Protein AF-A0AAR2KNC3-F1 (afdb_monomer_lite)

Organism: Pygocentrus nattereri (NCBI:txid42514)

Sequence (244 aa):
LGAIYHRNGWVKACSVLITGANRGLGLEMVRQLVEGPCTAQEIFAGCCSPEGPRSKALKDLVEKYPDIITVVPLVLTPTALKCLQRLQVGDKGLNVLVNNAGVLAHREMQDTSDNNMLCAFTTNVIGPVSVTKEYLPYLCVAARSSGEPAISCCKATCSNSTLVSKHIVQNMFLKLRLSDIGSASVSQAGLNMLTVCAALELKKDVVLCTALDSDVEGLLKVMSSLNEQHHGGFFDYAGNTVPW

Secondary structure (DSSP, 8-state):
------SS-----SEEEEETTTSHHHHHHHHHHHHSSS--SEEEEEES-TTSGGGHHHHHHHHH-TTTEEEEE---STTGGGSPPPP---TT---EEEE---------GGG--HHHHHHHHIIIIIHHHHHHHHHHHHHHHHHHH----S-BTTT-EEEEEES--HHHHHHHHHHS-----HHHHHHHHHHHHHHHHHHHHHGGGT-EEEEEES--TTHHHHHHH-BGGGTT-EE-TTS-B---

InterPro domains:
  IPR002347 Short-chain dehydrogenase/reductase SDR [PF00106] (16-147)
  IPR002347 Short-chain dehydrogenase/reductase SDR [PR00081] (15-32)
  IPR002347 Short-chain dehydrogenase/reductase SDR [PR00081] (92-103)
  IPR002347 Short-chain dehydrogenase/reductase SDR [PR00081] (184-203)
  IPR036291 NAD(P)-binding domain superfamily [SSF51735] (15-244)
  IPR051468 Fungal Secondary Metabolite SDRs [PTHR43544] (15-244)

Foldseek 3Di:
DPPPPDPPQFAQWQAEEEAQCQDALNVVLQVCCCVPPRHHNAYEREHQCCPDPSNVSVVVVCVVPVRHYDYFNHDQDPVRLVPGDDDPDPQLFGLYYELEWFDFWFDAPVRQDPVNLCRRLSRLAVRLVSVCVVRVVRLLSQLVSDPDPFQASNRHEYEYEAQDAPVNCCCCVVPVVRSTDPNNHVSRVNNLVVQLVCLVVCVVSSYAGEYEYRDNQQRRSLRSVDTPVCGSFYAYSVNDTTDD

pLDDT: mean 82.53, std 15.88, range [24.47, 97.88]

Radius of gyration: 17.38 Å; chains: 1; bounding box: 44×40×50 Å

Structure (mmCIF, N/CA/C/O backbone):
data_AF-A0AAR2KNC3-F1
#
_entry.id   AF-A0AAR2KNC3-F1
#
loop_
_atom_site.group_PDB
_atom_site.id
_atom_site.type_symbol
_atom_site.label_atom_id
_atom_site.label_alt_id
_atom_site.label_comp_id
_atom_site.label_asym_id
_atom_site.label_entity_id
_atom_site.label_seq_id
_atom_site.pdbx_PDB_ins_code
_atom_site.Cartn_x
_atom_site.Cartn_y
_atom_site.Cartn_z
_atom_site.occupancy
_atom_site.B_iso_or_equiv
_atom_site.auth_seq_id
_atom_site.auth_comp_id
_atom_site.auth_asym_id
_atom_site.auth_atom_id
_atom_site.pdbx_PDB_model_num
ATOM 1 N N . LEU A 1 1 ? -24.708 -0.294 25.721 1.00 31.28 1 LEU A N 1
ATOM 2 C CA . LEU A 1 1 ? -25.431 -0.945 24.603 1.00 31.28 1 LEU A CA 1
ATOM 3 C C . LEU A 1 1 ? -25.529 0.057 23.464 1.00 31.28 1 LEU A C 1
ATOM 5 O O . LEU A 1 1 ? -26.319 0.982 23.554 1.00 31.28 1 LEU A O 1
ATOM 9 N N . GLY A 1 2 ? -24.661 -0.059 22.462 1.00 24.47 2 GLY A N 1
ATOM 10 C CA . GLY A 1 2 ? -24.595 0.895 21.356 1.00 24.47 2 GLY A CA 1
ATOM 11 C C . GLY A 1 2 ? -23.477 0.533 20.392 1.00 24.47 2 GLY A C 1
ATOM 12 O O . GLY A 1 2 ? -22.548 1.309 20.219 1.00 24.47 2 GLY A O 1
ATOM 13 N N . ALA A 1 3 ? -23.536 -0.675 19.825 1.00 28.11 3 ALA A N 1
ATOM 14 C CA . ALA A 1 3 ? -22.759 -0.996 18.637 1.00 28.11 3 ALA A CA 1
ATOM 15 C C . ALA A 1 3 ? -23.258 -0.068 17.524 1.00 28.11 3 ALA A C 1
ATOM 17 O O . ALA A 1 3 ? -24.410 -0.174 17.096 1.00 28.11 3 ALA A O 1
ATOM 18 N N . ILE A 1 4 ? -22.431 0.896 17.125 1.00 31.05 4 ILE A N 1
ATOM 19 C CA . ILE A 1 4 ? -22.726 1.793 16.011 1.00 31.05 4 ILE A CA 1
ATOM 20 C C . ILE A 1 4 ? -22.551 0.961 14.741 1.00 31.05 4 ILE A C 1
ATOM 22 O O . ILE A 1 4 ? -21.499 0.956 14.113 1.00 31.05 4 ILE A O 1
ATOM 26 N N . TYR A 1 5 ? -23.593 0.220 14.376 1.00 33.34 5 TYR A N 1
ATOM 27 C CA . TYR A 1 5 ? -23.703 -0.320 13.031 1.00 33.34 5 TYR A CA 1
ATOM 28 C C . TYR A 1 5 ? -23.756 0.858 12.048 1.00 33.34 5 TYR A C 1
ATOM 30 O O . TYR A 1 5 ? -24.589 1.763 12.150 1.00 33.34 5 TYR A O 1
ATOM 38 N N . HIS A 1 6 ? -22.782 0.855 11.143 1.00 45.69 6 HIS A N 1
ATOM 39 C CA . HIS A 1 6 ? -22.489 1.883 10.155 1.00 45.69 6 HIS A CA 1
ATOM 40 C C . HIS A 1 6 ? -23.670 2.096 9.201 1.00 45.69 6 HIS A C 1
ATOM 42 O O . HIS A 1 6 ? -24.131 1.152 8.568 1.00 45.69 6 HIS A O 1
ATOM 48 N N . ARG A 1 7 ? -24.129 3.344 9.033 1.00 38.91 7 ARG A N 1
ATOM 49 C CA . ARG A 1 7 ? -25.256 3.639 8.130 1.00 38.91 7 ARG A CA 1
ATOM 50 C C . ARG A 1 7 ? -24.930 3.550 6.632 1.00 38.91 7 ARG A C 1
ATOM 52 O O . ARG A 1 7 ? -25.879 3.399 5.882 1.00 38.91 7 ARG A O 1
ATOM 59 N N . ASN A 1 8 ? -23.663 3.587 6.187 1.00 42.28 8 ASN A N 1
ATOM 60 C CA . ASN A 1 8 ? -23.359 3.780 4.753 1.00 42.28 8 ASN A CA 1
ATOM 61 C C . ASN A 1 8 ? -22.241 2.904 4.120 1.00 42.28 8 ASN A C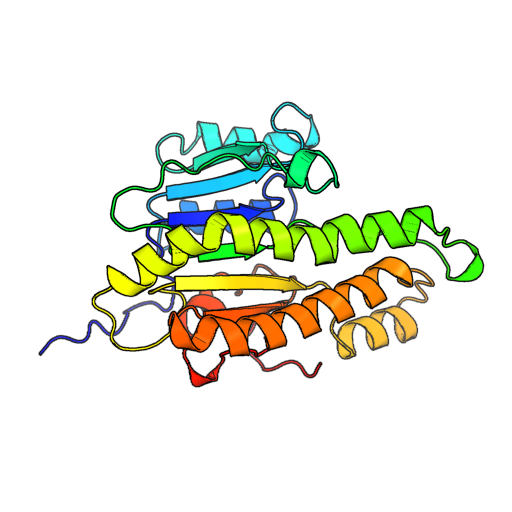 1
ATOM 63 O O . ASN A 1 8 ? -21.964 3.102 2.943 1.00 42.28 8 ASN A O 1
ATOM 67 N N . GLY A 1 9 ? -21.594 1.960 4.823 1.00 50.88 9 GLY A N 1
ATOM 68 C CA . GLY A 1 9 ? -20.629 1.027 4.189 1.00 50.88 9 GLY A CA 1
ATOM 69 C C . GLY A 1 9 ? -19.310 1.642 3.676 1.00 50.88 9 GLY A C 1
ATOM 70 O O . GLY A 1 9 ? -18.866 1.312 2.579 1.00 50.88 9 GLY A O 1
ATOM 71 N N . TRP A 1 10 ? -18.695 2.549 4.445 1.00 47.31 10 TRP A N 1
ATOM 72 C CA . TRP A 1 10 ? -17.373 3.135 4.156 1.00 47.31 10 TRP A CA 1
ATOM 73 C C . TRP A 1 10 ? -16.449 3.056 5.381 1.00 47.31 10 TRP A C 1
ATOM 75 O O . TRP A 1 10 ? -16.928 3.079 6.520 1.00 47.31 10 TRP A O 1
ATOM 85 N N . VAL A 1 11 ? -15.131 2.951 5.154 1.00 53.03 11 VAL A N 1
ATOM 86 C CA . VAL A 1 11 ? -14.125 2.857 6.228 1.00 53.03 11 VAL A CA 1
ATOM 87 C C . VAL A 1 11 ? -14.111 4.166 7.015 1.00 53.03 11 VAL A C 1
ATOM 89 O O . VAL A 1 11 ? -13.889 5.233 6.450 1.00 53.03 11 VAL A O 1
ATOM 92 N N . LYS A 1 12 ? -14.290 4.093 8.337 1.00 62.25 12 LYS A N 1
ATOM 93 C CA . LYS A 1 12 ? -14.069 5.232 9.238 1.00 62.25 12 LYS A CA 1
ATOM 94 C C . LYS A 1 12 ? -12.611 5.221 9.705 1.00 62.25 12 LYS A C 1
ATOM 96 O O . LYS A 1 12 ? -12.330 4.892 10.853 1.00 62.25 12 LYS A O 1
ATOM 101 N N . ALA A 1 13 ? -11.681 5.508 8.797 1.00 58.28 13 ALA A N 1
ATOM 102 C CA . ALA A 1 13 ? -10.264 5.615 9.135 1.00 58.28 13 ALA A CA 1
ATOM 103 C C . ALA A 1 13 ? -9.968 7.030 9.637 1.00 58.28 13 ALA A C 1
ATOM 105 O O . ALA A 1 13 ? -10.305 8.002 8.964 1.00 58.28 13 ALA A O 1
ATOM 106 N N . CYS A 1 14 ? -9.350 7.158 10.813 1.00 76.62 14 CYS A N 1
ATOM 107 C CA . CYS A 1 14 ? -8.905 8.467 11.286 1.00 76.62 14 CYS A CA 1
ATOM 108 C C . CYS A 1 14 ? -7.609 8.854 10.565 1.00 76.62 14 CYS A C 1
ATOM 110 O O . CYS A 1 14 ? -7.577 9.917 9.961 1.00 76.62 14 CYS A O 1
ATOM 112 N N . SER A 1 15 ? -6.619 7.954 10.512 1.00 91.00 15 SER A N 1
ATOM 113 C CA . SER A 1 15 ? -5.344 8.200 9.819 1.00 91.00 15 SER A CA 1
ATOM 114 C C . SER A 1 15 ? -5.004 7.086 8.822 1.00 91.00 15 SER A C 1
ATOM 116 O O . SER A 1 15 ? -5.054 5.898 9.166 1.00 91.00 15 SER A O 1
ATOM 118 N N . VAL A 1 16 ? -4.640 7.461 7.592 1.00 93.69 16 VAL A N 1
ATOM 119 C CA . VAL A 1 16 ? -4.340 6.543 6.477 1.00 93.69 16 VAL A CA 1
ATOM 120 C C . VAL A 1 16 ? -2.972 6.858 5.872 1.00 93.69 16 VAL A C 1
ATOM 122 O O . VAL A 1 16 ? -2.710 8.006 5.543 1.00 93.69 16 VAL A O 1
ATOM 125 N N . LEU A 1 17 ? -2.120 5.856 5.649 1.00 96.38 17 LEU A N 1
ATOM 126 C CA . LEU A 1 17 ? -0.901 5.960 4.840 1.00 96.38 17 LEU A CA 1
ATOM 127 C C . LEU A 1 17 ? -1.077 5.155 3.553 1.00 96.38 17 LEU A C 1
ATOM 129 O O . LEU A 1 17 ? -1.309 3.950 3.605 1.00 96.38 17 LEU A O 1
ATOM 133 N N . ILE A 1 18 ? -0.904 5.805 2.402 1.00 95.56 18 ILE A N 1
ATOM 134 C CA . ILE A 1 18 ? -0.900 5.154 1.085 1.00 95.56 18 ILE A CA 1
ATOM 135 C C . ILE A 1 18 ? 0.476 5.344 0.456 1.00 95.56 18 ILE A C 1
ATOM 137 O O . ILE A 1 18 ? 0.889 6.474 0.199 1.00 95.56 18 ILE A O 1
ATOM 141 N N . THR A 1 19 ? 1.194 4.259 0.167 1.00 96.06 19 THR A N 1
ATOM 142 C CA . THR A 1 19 ? 2.452 4.351 -0.589 1.00 96.06 19 THR A CA 1
ATOM 143 C C . THR A 1 19 ? 2.171 4.495 -2.088 1.00 96.06 19 THR A C 1
ATOM 145 O O . THR A 1 19 ? 1.239 3.895 -2.615 1.00 96.06 19 THR A O 1
ATOM 148 N N . GLY A 1 20 ? 2.962 5.293 -2.813 1.00 94.25 20 GLY A N 1
ATOM 149 C CA . GLY A 1 20 ? 2.780 5.473 -4.262 1.00 94.25 20 GLY A CA 1
ATOM 150 C C . GLY A 1 20 ? 1.523 6.273 -4.626 1.00 94.25 20 GLY A C 1
ATOM 151 O O . GLY A 1 20 ? 0.841 5.950 -5.594 1.00 94.25 20 GLY A O 1
ATOM 152 N N . ALA A 1 21 ? 1.210 7.308 -3.849 1.00 95.56 21 ALA A N 1
ATOM 153 C CA . ALA A 1 21 ? -0.007 8.111 -3.958 1.00 95.56 21 ALA A CA 1
ATOM 154 C C . ALA A 1 21 ? 0.055 9.241 -5.005 1.00 95.56 21 ALA A C 1
ATOM 156 O O . ALA A 1 21 ? -0.872 10.033 -5.130 1.00 95.56 21 ALA A O 1
ATOM 157 N N . ASN A 1 22 ? 1.147 9.361 -5.763 1.00 93.81 22 ASN A N 1
ATOM 158 C CA . ASN A 1 22 ? 1.347 10.489 -6.674 1.00 93.81 22 ASN A CA 1
ATOM 159 C C . ASN A 1 22 ? 0.608 10.365 -8.016 1.00 93.81 22 ASN A C 1
ATOM 161 O O . ASN A 1 22 ? 0.484 11.352 -8.735 1.00 93.81 22 ASN A O 1
ATOM 165 N N . ARG A 1 23 ? 0.143 9.162 -8.374 1.00 91.38 23 ARG A N 1
ATOM 166 C CA . ARG A 1 23 ? -0.594 8.877 -9.615 1.00 91.38 23 ARG A CA 1
ATOM 167 C C . ARG A 1 23 ? -1.396 7.580 -9.500 1.00 91.38 23 ARG A C 1
ATOM 169 O O . ARG A 1 23 ? -1.194 6.809 -8.565 1.00 91.38 23 ARG A O 1
ATOM 176 N N . GLY A 1 24 ? -2.211 7.298 -10.516 1.00 88.75 24 GLY A N 1
ATOM 177 C CA . GLY A 1 24 ? -2.914 6.021 -10.655 1.00 88.75 24 GLY A CA 1
ATOM 178 C C . GLY A 1 24 ? -3.804 5.720 -9.450 1.00 88.75 24 GLY A C 1
ATOM 179 O O . GLY A 1 24 ? -4.436 6.622 -8.907 1.00 88.75 24 GLY A O 1
ATOM 180 N N . LEU A 1 25 ? -3.809 4.458 -9.022 1.00 87.31 25 LEU A N 1
ATOM 181 C CA . LEU A 1 25 ? -4.705 3.966 -7.974 1.00 87.31 25 LEU A CA 1
ATOM 182 C C . LEU A 1 25 ? -4.474 4.645 -6.624 1.00 87.31 25 LEU A C 1
ATOM 184 O O . LEU A 1 25 ? -5.428 5.017 -5.952 1.00 87.31 25 LEU A O 1
ATOM 188 N N . GLY A 1 26 ? -3.212 4.861 -6.247 1.00 91.38 26 GLY A N 1
ATOM 189 C CA . GLY A 1 26 ? -2.869 5.534 -4.995 1.00 91.38 26 GLY A CA 1
ATOM 190 C C . GLY A 1 26 ? -3.423 6.955 -4.920 1.00 91.38 26 GLY A C 1
ATOM 191 O O . GLY A 1 26 ? -3.967 7.346 -3.892 1.00 91.38 26 GLY A O 1
ATOM 192 N N . LEU A 1 27 ? -3.329 7.707 -6.020 1.00 94.06 27 LEU A N 1
ATOM 193 C CA . LEU A 1 27 ? -3.887 9.058 -6.108 1.00 94.06 27 LEU A CA 1
ATOM 194 C C . LEU A 1 27 ? -5.417 9.046 -6.029 1.00 94.06 27 LEU A C 1
ATOM 196 O O . LEU A 1 27 ? -6.007 9.863 -5.329 1.00 94.06 27 LEU A O 1
ATOM 200 N N . GLU A 1 28 ? -6.056 8.114 -6.733 1.00 91.62 28 GLU A N 1
ATOM 201 C CA . GLU A 1 28 ? -7.512 7.985 -6.715 1.00 91.62 28 GLU A CA 1
ATOM 202 C C . GLU A 1 28 ? -8.025 7.563 -5.329 1.00 91.62 28 GLU A C 1
ATOM 204 O O . GLU A 1 28 ? -9.025 8.101 -4.862 1.00 91.62 28 GLU A O 1
ATOM 209 N N . MET A 1 29 ? -7.302 6.696 -4.611 1.00 90.69 29 MET A N 1
ATOM 210 C CA . MET A 1 29 ? -7.606 6.377 -3.212 1.00 90.69 29 MET A CA 1
ATOM 211 C C . MET A 1 29 ? -7.537 7.624 -2.323 1.00 90.69 29 MET A C 1
ATOM 213 O O . MET A 1 29 ? -8.460 7.859 -1.547 1.00 90.69 29 MET A O 1
ATOM 217 N N . VAL A 1 30 ? -6.492 8.454 -2.457 1.00 94.19 30 VAL A N 1
ATOM 218 C CA . VAL A 1 30 ? -6.393 9.735 -1.729 1.00 94.19 30 VAL A CA 1
ATOM 219 C C . VAL A 1 30 ? -7.586 10.636 -2.049 1.00 94.19 30 VAL A C 1
ATOM 221 O O . VAL A 1 30 ? -8.217 11.164 -1.135 1.00 94.19 30 VAL A O 1
ATOM 224 N N . ARG A 1 31 ? -7.938 10.771 -3.332 1.00 93.50 31 ARG A N 1
ATOM 225 C CA . ARG A 1 31 ? -9.081 11.576 -3.774 1.00 93.50 31 ARG A CA 1
ATOM 226 C C . ARG A 1 31 ? -10.394 11.083 -3.161 1.00 93.50 31 ARG A C 1
ATOM 228 O O . ARG A 1 31 ? -11.142 11.878 -2.605 1.00 93.50 31 ARG A O 1
ATOM 235 N N . GLN A 1 32 ? -10.671 9.782 -3.203 1.00 89.62 32 GLN A N 1
ATOM 236 C CA . GLN A 1 32 ? -11.897 9.229 -2.623 1.00 89.62 32 GLN A CA 1
ATOM 237 C C . GLN A 1 32 ? -11.928 9.320 -1.094 1.00 89.62 32 GLN A C 1
ATOM 239 O O . GLN A 1 32 ? -12.995 9.525 -0.523 1.00 89.62 32 GLN A O 1
ATOM 244 N N . LEU A 1 33 ? -10.782 9.198 -0.421 1.00 89.19 33 LEU A N 1
ATOM 245 C CA . LEU A 1 33 ? -10.700 9.351 1.032 1.00 89.19 33 LEU A CA 1
ATOM 246 C C . LEU A 1 33 ? -10.915 10.791 1.494 1.00 89.19 33 LEU A C 1
ATOM 248 O O . LEU A 1 33 ? -11.319 10.983 2.636 1.00 89.19 33 LEU A O 1
ATOM 252 N N . VAL A 1 34 ? -10.650 11.791 0.647 1.00 91.75 34 VAL A N 1
ATOM 253 C CA . VAL A 1 34 ? -10.849 13.202 1.004 1.00 91.75 34 VAL A CA 1
ATOM 254 C C . VAL A 1 34 ? -12.189 13.763 0.510 1.00 91.75 34 VAL A C 1
ATOM 256 O O . VAL A 1 34 ? -12.846 14.513 1.226 1.00 91.75 34 VAL A O 1
ATOM 259 N N . GLU A 1 35 ? -12.642 13.357 -0.680 1.00 91.06 35 GLU A N 1
ATOM 260 C CA . GLU A 1 35 ? -13.880 13.845 -1.314 1.00 91.06 35 GLU A CA 1
ATOM 261 C C . GLU A 1 35 ? -15.093 12.930 -1.077 1.00 91.06 35 GLU A C 1
ATOM 263 O O . GLU A 1 35 ? -16.226 13.303 -1.385 1.00 91.06 35 GLU A O 1
ATOM 268 N N . GLY A 1 36 ? -14.870 11.711 -0.582 1.00 83.38 36 GLY A N 1
ATOM 269 C CA . GLY A 1 36 ? -15.907 10.702 -0.400 1.00 83.38 36 GLY A CA 1
ATOM 270 C C . GLY A 1 36 ? -16.802 10.928 0.824 1.00 83.38 36 GLY A C 1
ATOM 271 O O . GLY A 1 36 ? -16.562 11.802 1.653 1.00 83.38 36 GLY A O 1
ATOM 272 N N . PRO A 1 37 ? -17.843 10.093 0.990 1.00 73.75 37 PRO A N 1
ATOM 273 C CA . PRO A 1 37 ? -18.851 10.255 2.042 1.00 73.75 37 PRO A CA 1
ATOM 274 C C . PRO A 1 37 ? -18.347 9.923 3.457 1.00 73.75 37 PRO A C 1
ATOM 276 O O . PRO A 1 37 ? -19.062 10.149 4.432 1.00 73.75 37 PRO A O 1
ATOM 279 N N . CYS A 1 38 ? -17.150 9.353 3.588 1.00 70.62 38 CYS A N 1
ATOM 280 C CA . CYS A 1 38 ? -16.460 9.153 4.860 1.00 70.62 38 CYS A CA 1
ATOM 281 C C . CYS A 1 38 ? -15.032 9.667 4.720 1.00 70.62 38 CYS A C 1
ATOM 283 O O . CYS A 1 38 ? -14.116 8.907 4.416 1.00 70.62 38 CYS A O 1
ATOM 285 N N . THR A 1 39 ? -14.885 10.975 4.913 1.00 75.94 39 THR A N 1
ATOM 286 C CA . THR A 1 39 ? -13.602 11.666 4.839 1.00 75.94 39 THR A CA 1
ATOM 287 C C . THR A 1 39 ? -12.659 11.173 5.937 1.00 75.94 39 THR A C 1
ATOM 289 O O . THR A 1 39 ? -13.029 11.168 7.117 1.00 75.94 39 THR A O 1
ATOM 292 N N . ALA A 1 40 ? -11.449 10.759 5.559 1.00 83.56 40 ALA A N 1
ATOM 293 C CA . ALA A 1 40 ? -10.383 10.475 6.516 1.00 83.56 40 ALA A CA 1
ATOM 294 C C . ALA A 1 40 ? -9.966 11.766 7.243 1.00 83.56 40 ALA A C 1
ATOM 296 O O . ALA A 1 40 ? -10.010 12.845 6.656 1.00 83.56 40 ALA A O 1
ATOM 297 N N . GLN A 1 41 ? -9.565 11.674 8.514 1.00 87.44 41 GLN A N 1
ATOM 298 C CA . GLN A 1 41 ? -9.122 12.864 9.263 1.00 87.44 41 GLN A CA 1
ATOM 299 C C . GLN A 1 41 ? -7.713 13.285 8.852 1.00 87.44 41 GLN A C 1
ATOM 301 O O . GLN A 1 41 ? -7.407 14.470 8.844 1.00 87.44 41 GLN A O 1
ATOM 306 N N . GLU A 1 42 ? -6.879 12.312 8.497 1.00 92.62 42 GLU A N 1
ATOM 307 C CA . GLU A 1 42 ? -5.490 12.520 8.129 1.00 92.62 42 GLU A CA 1
ATOM 308 C C . GLU A 1 42 ? -5.059 11.489 7.080 1.00 92.62 42 GLU A C 1
ATOM 310 O O . GLU A 1 42 ? -5.284 10.281 7.217 1.00 92.62 42 GLU A O 1
ATOM 315 N N . ILE A 1 43 ? -4.433 11.967 6.010 1.00 95.31 43 ILE A N 1
ATOM 316 C CA . ILE A 1 43 ? -3.950 11.155 4.900 1.00 95.31 43 ILE A CA 1
ATOM 317 C C . ILE A 1 43 ? -2.468 11.449 4.696 1.00 95.31 43 ILE A C 1
ATOM 319 O O . ILE A 1 43 ? -2.082 12.526 4.253 1.00 95.31 43 ILE A O 1
ATOM 323 N N . PHE A 1 44 ? -1.632 10.451 4.943 1.00 97.19 44 PHE A N 1
ATOM 324 C CA . PHE A 1 44 ? -0.229 10.443 4.568 1.00 97.19 44 PHE A CA 1
ATOM 325 C C . PHE A 1 44 ? -0.097 9.897 3.143 1.00 97.19 44 PHE A C 1
ATOM 327 O O . PHE A 1 44 ? -0.210 8.694 2.891 1.00 97.19 44 PHE A O 1
ATOM 334 N N . ALA A 1 45 ? 0.137 10.788 2.185 1.00 97.06 45 ALA A N 1
ATOM 335 C CA . ALA A 1 45 ? 0.331 10.445 0.784 1.00 97.06 45 ALA A CA 1
ATOM 336 C C . ALA A 1 45 ? 1.819 10.174 0.512 1.00 97.06 45 ALA A C 1
ATOM 338 O O . ALA A 1 45 ? 2.609 11.088 0.270 1.00 97.06 45 ALA A O 1
ATOM 339 N N . GLY A 1 46 ? 2.210 8.900 0.550 1.00 96.69 46 GLY A N 1
ATOM 340 C CA . GLY A 1 46 ? 3.566 8.448 0.256 1.00 96.69 46 GLY A CA 1
ATOM 341 C C . GLY A 1 46 ? 3.924 8.667 -1.213 1.00 96.69 46 GLY A C 1
ATOM 342 O O . GLY A 1 46 ? 3.303 8.087 -2.103 1.00 96.69 46 GLY A O 1
ATOM 343 N N . CYS A 1 47 ? 4.948 9.468 -1.490 1.00 94.88 47 CYS A N 1
ATOM 344 C CA . CYS A 1 47 ? 5.327 9.869 -2.841 1.00 94.88 47 CYS A CA 1
ATOM 345 C C . CYS A 1 47 ? 6.845 9.782 -3.048 1.00 94.88 47 CYS A C 1
ATOM 347 O O . CYS A 1 47 ? 7.619 10.384 -2.307 1.00 94.88 47 CYS A O 1
ATOM 349 N N . CYS A 1 48 ? 7.287 9.086 -4.099 1.00 91.62 48 CYS A N 1
ATOM 350 C CA . CYS A 1 48 ? 8.715 8.906 -4.381 1.00 91.62 48 CYS A CA 1
ATOM 351 C C . CYS A 1 48 ? 9.404 10.160 -4.937 1.00 91.62 48 CYS A C 1
ATOM 353 O O . CYS A 1 48 ? 10.628 10.268 -4.915 1.00 91.62 48 CYS A O 1
ATOM 355 N N . SER A 1 49 ? 8.643 11.100 -5.497 1.00 91.56 49 SER A N 1
ATOM 356 C CA . SER A 1 49 ? 9.182 12.331 -6.080 1.00 91.56 49 SER A CA 1
ATOM 3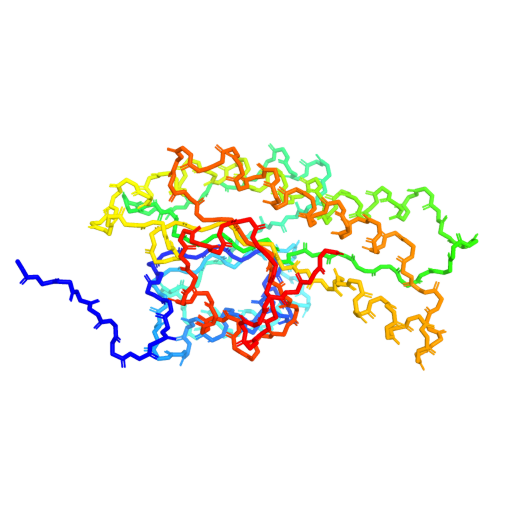57 C C . SER A 1 49 ? 8.175 13.471 -5.920 1.00 91.56 49 SER A C 1
ATOM 359 O O . SER A 1 49 ? 7.538 13.849 -6.906 1.00 91.56 49 SER A O 1
ATOM 361 N N . PRO A 1 50 ? 7.990 14.008 -4.698 1.00 92.31 50 PRO A N 1
ATOM 362 C CA . PRO A 1 50 ? 7.004 15.056 -4.415 1.00 92.31 50 PRO A CA 1
ATOM 363 C C . PRO A 1 50 ? 7.126 16.257 -5.348 1.00 92.31 50 PRO A C 1
ATOM 365 O O . PRO A 1 50 ? 6.123 16.712 -5.881 1.00 92.31 50 PRO A O 1
ATOM 368 N N . GLU A 1 51 ? 8.355 16.668 -5.664 1.00 93.31 51 GLU A N 1
ATOM 369 C CA . GLU A 1 51 ? 8.620 17.805 -6.553 1.00 93.31 51 GLU A CA 1
ATOM 370 C C . GLU A 1 51 ? 8.595 17.476 -8.049 1.00 93.31 51 GLU A C 1
ATOM 372 O O . GLU A 1 51 ? 8.675 18.370 -8.889 1.00 93.31 51 GLU A O 1
ATOM 377 N N . GLY A 1 52 ? 8.470 16.198 -8.406 1.00 91.50 52 GLY A N 1
ATOM 378 C CA . GLY A 1 52 ? 8.492 15.757 -9.793 1.00 91.50 52 GLY A CA 1
ATOM 379 C C . GLY A 1 52 ? 7.208 16.105 -10.562 1.00 91.50 52 GLY A C 1
ATOM 380 O O . GLY A 1 52 ? 6.129 16.215 -9.977 1.00 91.50 52 GLY A O 1
ATOM 381 N N . PRO A 1 53 ? 7.270 16.164 -11.905 1.00 91.69 53 PRO A N 1
ATOM 382 C CA . PRO A 1 53 ? 6.113 16.496 -12.745 1.00 91.69 53 PRO A CA 1
ATOM 383 C C . PRO A 1 53 ? 4.973 15.471 -12.625 1.00 91.69 53 PRO A C 1
ATOM 385 O O . PRO A 1 53 ? 3.804 15.803 -12.801 1.00 91.69 53 PRO A O 1
ATOM 388 N N . ARG A 1 54 ? 5.301 14.221 -12.271 1.00 91.25 54 ARG A N 1
ATOM 389 C CA . ARG A 1 54 ? 4.329 13.138 -12.045 1.00 91.25 54 ARG A CA 1
ATOM 390 C C . ARG A 1 54 ? 3.518 13.288 -10.757 1.00 91.25 54 ARG A C 1
ATOM 392 O O . ARG A 1 54 ? 2.686 12.428 -10.503 1.00 91.25 54 ARG A O 1
ATOM 399 N N . SER A 1 55 ? 3.780 14.315 -9.957 1.00 95.38 55 SER A N 1
ATOM 400 C CA . SER A 1 55 ? 3.104 14.556 -8.680 1.00 95.38 55 SER A CA 1
ATOM 401 C C . SER A 1 55 ? 2.154 15.747 -8.741 1.00 95.38 55 SER A C 1
ATOM 403 O O . SER A 1 55 ? 1.557 16.079 -7.726 1.00 95.38 55 SER A O 1
ATOM 405 N N . LYS A 1 56 ? 1.973 16.369 -9.918 1.00 96.25 56 LYS A N 1
ATOM 406 C CA . LYS A 1 56 ? 1.106 17.543 -10.087 1.00 96.25 56 LYS A CA 1
ATOM 407 C C . LYS A 1 56 ? -0.299 17.313 -9.525 1.00 96.25 56 LYS A C 1
ATOM 409 O O . LYS A 1 56 ? -0.730 18.072 -8.677 1.00 96.25 56 LYS A O 1
ATOM 414 N N . ALA A 1 57 ? -0.962 16.227 -9.912 1.00 96.75 57 ALA A N 1
ATOM 415 C CA . ALA A 1 57 ? -2.322 15.959 -9.446 1.00 96.75 57 ALA A CA 1
ATOM 416 C C . ALA A 1 57 ? -2.405 15.712 -7.925 1.00 96.75 57 ALA A C 1
ATOM 418 O O . ALA A 1 57 ? -3.400 16.064 -7.300 1.00 96.75 57 ALA A O 1
ATOM 419 N N . LEU A 1 58 ? -1.354 15.150 -7.313 1.00 97.88 58 LEU A N 1
ATOM 420 C CA . LEU A 1 58 ? -1.273 15.053 -5.855 1.00 97.88 58 LEU A CA 1
ATOM 421 C C . LEU A 1 58 ? -1.092 16.438 -5.219 1.00 97.88 58 LEU A C 1
ATOM 423 O O . LEU A 1 58 ? -1.745 16.721 -4.222 1.00 97.88 58 LEU A O 1
ATOM 427 N N . LYS A 1 59 ? -0.247 17.302 -5.797 1.00 97.25 59 LYS A N 1
ATOM 428 C CA . LYS A 1 59 ? -0.080 18.690 -5.337 1.00 97.25 59 LYS A CA 1
ATOM 429 C C . LYS A 1 59 ? -1.397 19.462 -5.413 1.00 97.25 59 LYS A C 1
ATOM 431 O O . LYS A 1 59 ? -1.780 20.065 -4.421 1.00 97.25 59 LYS A O 1
ATOM 436 N N . ASP A 1 60 ? -2.120 19.346 -6.526 1.00 97.12 60 ASP A N 1
ATOM 437 C CA . ASP A 1 60 ? -3.425 19.987 -6.715 1.00 97.12 60 ASP A CA 1
ATOM 438 C C . ASP A 1 60 ? -4.432 19.538 -5.626 1.00 97.12 60 ASP A C 1
ATOM 440 O O . ASP A 1 60 ? -5.192 20.350 -5.098 1.00 97.12 60 ASP A O 1
ATOM 444 N N . LEU A 1 61 ? -4.421 18.253 -5.230 1.00 97.31 61 LEU A N 1
ATOM 445 C CA . LEU A 1 61 ? -5.245 17.757 -4.116 1.00 97.31 61 LEU A CA 1
ATOM 446 C C . LEU A 1 61 ? -4.791 18.288 -2.752 1.00 97.31 61 LEU A C 1
ATOM 448 O O . LEU A 1 61 ? -5.637 18.630 -1.929 1.00 97.31 61 LEU A O 1
ATOM 452 N N . VAL A 1 62 ? -3.483 18.360 -2.505 1.00 97.38 62 VAL A N 1
ATOM 453 C CA . VAL A 1 62 ? -2.921 18.894 -1.254 1.00 97.38 62 VAL A CA 1
ATOM 454 C C . VAL A 1 62 ? -3.263 20.373 -1.097 1.00 97.38 62 VAL A C 1
ATOM 456 O O . VAL A 1 62 ? -3.672 20.783 -0.020 1.00 97.38 62 VAL A O 1
ATOM 459 N N . GLU A 1 63 ? -3.173 21.165 -2.166 1.00 97.38 63 GLU A N 1
ATOM 460 C CA . GLU A 1 63 ? -3.573 22.579 -2.155 1.00 97.38 63 GLU A CA 1
ATOM 461 C C . GLU A 1 63 ? -5.060 22.754 -1.825 1.00 97.38 63 GLU A C 1
ATOM 463 O O . GLU A 1 63 ? -5.442 23.706 -1.145 1.00 97.38 63 GLU A O 1
ATOM 468 N N . LYS A 1 64 ? -5.904 21.817 -2.269 1.00 97.50 64 LYS A N 1
ATOM 469 C CA . LYS A 1 64 ? -7.342 21.817 -1.984 1.00 97.50 64 LYS A CA 1
ATOM 470 C C . LYS A 1 64 ? -7.674 21.351 -0.559 1.00 97.50 64 LYS A C 1
ATOM 472 O O . LYS A 1 64 ? -8.678 21.795 -0.005 1.00 97.50 64 LYS A O 1
ATOM 477 N N . TYR A 1 65 ? -6.855 20.475 0.027 1.00 96.81 65 TYR A N 1
ATOM 478 C CA . TYR A 1 65 ? -7.093 19.849 1.334 1.00 96.81 65 TYR A CA 1
ATOM 479 C C . TYR A 1 65 ? -5.835 19.819 2.231 1.00 96.81 65 TYR A C 1
ATOM 481 O O . TYR A 1 65 ? -5.417 18.739 2.669 1.00 96.81 65 TYR A O 1
ATOM 489 N N . PRO A 1 66 ? -5.228 20.981 2.539 1.00 96.12 66 PRO A N 1
ATOM 490 C CA . PRO A 1 66 ? -3.923 21.052 3.204 1.00 96.12 66 PRO A CA 1
ATOM 491 C C . PRO A 1 66 ? -3.950 20.567 4.659 1.00 96.12 66 PRO A C 1
ATOM 493 O O . PRO A 1 66 ? -2.945 20.071 5.156 1.00 96.12 66 PRO A O 1
ATOM 496 N N . ASP A 1 67 ? -5.103 20.662 5.326 1.00 93.88 67 ASP A N 1
ATOM 497 C CA . ASP A 1 67 ? -5.268 20.236 6.722 1.00 93.88 67 ASP A CA 1
ATOM 498 C C . ASP A 1 67 ? -5.483 18.721 6.868 1.00 93.88 67 ASP A C 1
ATOM 500 O O . ASP A 1 67 ? -5.447 18.195 7.978 1.00 93.88 67 ASP A O 1
ATOM 504 N N . ILE A 1 68 ? -5.736 18.019 5.757 1.00 93.62 68 ILE A N 1
ATOM 505 C CA . ILE A 1 68 ? -6.043 16.582 5.743 1.00 93.62 68 ILE A CA 1
ATOM 506 C C . ILE A 1 68 ? -4.903 15.797 5.092 1.00 93.62 68 ILE A C 1
ATOM 508 O O . ILE A 1 68 ? -4.566 14.709 5.556 1.00 93.62 68 ILE A O 1
ATOM 512 N N . ILE A 1 69 ? -4.306 16.311 4.010 1.00 96.75 69 ILE A N 1
ATOM 513 C CA . ILE A 1 69 ? -3.322 15.572 3.211 1.00 96.75 69 ILE A CA 1
ATOM 514 C C . ILE A 1 69 ? -1.901 16.042 3.526 1.00 96.75 69 ILE A C 1
ATOM 516 O O . ILE A 1 69 ? -1.493 17.142 3.165 1.00 96.75 69 ILE A O 1
ATOM 520 N N . THR A 1 70 ? -1.099 15.144 4.095 1.00 96.69 70 THR A N 1
ATOM 521 C CA . THR A 1 70 ? 0.343 15.319 4.291 1.00 96.69 70 THR A CA 1
ATOM 522 C C . THR A 1 70 ? 1.117 14.481 3.276 1.00 96.69 70 THR A C 1
ATOM 524 O O . THR A 1 70 ? 1.003 13.255 3.246 1.00 96.69 70 THR A O 1
ATOM 527 N N . VAL A 1 71 ? 1.950 15.113 2.446 1.00 96.75 71 VAL A N 1
ATOM 528 C CA . VAL A 1 71 ? 2.837 14.382 1.525 1.00 96.75 71 VAL A CA 1
ATOM 529 C C . VAL A 1 71 ? 4.044 13.845 2.284 1.00 96.75 71 VAL A C 1
ATOM 531 O O . VAL A 1 71 ? 4.779 14.603 2.910 1.00 96.75 71 VAL A O 1
ATOM 534 N N . VAL A 1 72 ? 4.288 12.539 2.171 1.00 95.38 72 VAL A N 1
ATOM 535 C CA . VAL A 1 72 ? 5.442 11.870 2.782 1.00 95.38 72 VAL A CA 1
ATOM 536 C C . VAL A 1 72 ? 6.404 11.434 1.677 1.00 95.38 72 VAL A C 1
ATOM 538 O O . VAL A 1 72 ? 6.058 10.550 0.888 1.00 95.38 72 VAL A O 1
ATOM 541 N N . PRO A 1 73 ? 7.614 12.016 1.580 1.00 94.00 73 PRO A N 1
ATOM 542 C CA . PRO A 1 73 ? 8.663 11.501 0.710 1.00 94.00 73 PRO A CA 1
ATOM 543 C C . PRO A 1 73 ? 8.956 10.028 1.028 1.00 94.00 73 PRO A C 1
ATOM 545 O O . PRO A 1 73 ? 9.472 9.699 2.095 1.00 94.00 73 PRO A O 1
ATOM 548 N N . LEU A 1 74 ? 8.610 9.128 0.107 1.00 93.88 74 LEU A N 1
ATOM 549 C CA . LEU A 1 74 ? 8.688 7.684 0.323 1.00 93.88 74 LEU A CA 1
ATOM 550 C C . LEU A 1 74 ? 9.175 6.988 -0.946 1.00 93.88 74 LEU A C 1
ATOM 552 O O . LEU A 1 74 ? 8.460 6.875 -1.942 1.00 93.88 74 LEU A O 1
ATOM 556 N N . VAL A 1 75 ? 10.422 6.524 -0.894 1.00 92.38 75 VAL A N 1
ATOM 557 C CA . VAL A 1 75 ? 11.115 5.847 -1.993 1.00 92.38 75 VAL A CA 1
ATOM 558 C C . VAL A 1 75 ? 11.439 4.418 -1.561 1.00 92.38 75 VAL A C 1
ATOM 560 O O . VAL A 1 75 ? 12.020 4.203 -0.502 1.00 92.38 75 VAL A O 1
ATOM 563 N N . LEU A 1 76 ? 11.085 3.435 -2.389 1.00 91.44 76 LEU A N 1
ATOM 564 C CA . LEU A 1 76 ? 11.300 2.012 -2.102 1.00 91.44 76 LEU A CA 1
ATOM 565 C C . LEU A 1 76 ? 12.573 1.494 -2.790 1.00 91.44 76 LEU A C 1
ATOM 567 O O . LEU A 1 76 ? 12.515 0.653 -3.687 1.00 91.44 76 LEU A O 1
ATOM 571 N N . THR A 1 77 ? 13.724 2.034 -2.385 1.00 88.81 77 THR A N 1
ATOM 572 C CA . THR A 1 77 ? 15.064 1.565 -2.787 1.00 88.81 77 THR A CA 1
ATOM 573 C C . THR A 1 77 ? 15.825 1.031 -1.572 1.00 88.81 77 THR A C 1
ATOM 575 O O . THR A 1 77 ? 15.529 1.437 -0.447 1.00 88.81 77 THR A O 1
ATOM 578 N N . PRO A 1 78 ? 16.850 0.173 -1.742 1.00 84.44 78 PRO A N 1
ATOM 579 C CA . PRO A 1 78 ? 17.521 -0.462 -0.603 1.00 84.44 78 PRO A CA 1
ATOM 580 C C . PRO A 1 78 ? 18.144 0.537 0.383 1.00 84.44 78 PRO A C 1
ATOM 582 O O . PRO A 1 78 ? 18.283 0.243 1.569 1.00 84.44 78 PRO A O 1
ATOM 585 N N . THR A 1 79 ? 18.530 1.720 -0.101 1.00 83.12 79 THR A N 1
ATOM 586 C CA . THR A 1 79 ? 19.047 2.818 0.720 1.00 83.12 79 THR A CA 1
ATOM 587 C C . THR A 1 79 ? 17.928 3.574 1.430 1.00 83.12 79 THR A C 1
ATOM 589 O O . THR A 1 79 ? 18.002 3.750 2.642 1.00 83.12 79 THR A O 1
ATOM 592 N N . ALA A 1 80 ? 16.876 3.976 0.711 1.00 84.12 80 ALA A N 1
ATOM 593 C CA . ALA A 1 80 ? 15.782 4.769 1.271 1.00 84.12 80 ALA A CA 1
ATOM 594 C C . ALA A 1 80 ? 14.950 3.999 2.309 1.00 84.12 80 ALA A C 1
ATOM 596 O O . ALA A 1 80 ? 14.514 4.582 3.298 1.00 84.12 80 ALA A O 1
ATOM 597 N N . LEU A 1 81 ? 14.813 2.679 2.153 1.00 84.38 81 LEU A N 1
ATOM 598 C CA . LEU A 1 81 ? 14.109 1.821 3.113 1.00 84.38 81 LEU A CA 1
ATOM 599 C C . LEU A 1 81 ? 14.746 1.795 4.511 1.00 84.38 81 LEU A C 1
ATOM 601 O O . LEU A 1 81 ? 14.087 1.405 5.469 1.00 84.38 81 LEU A O 1
ATOM 605 N N . LYS A 1 82 ? 16.012 2.210 4.649 1.00 80.88 82 LYS A N 1
ATOM 606 C CA . LYS A 1 82 ? 16.694 2.320 5.951 1.00 80.88 82 LYS A CA 1
ATOM 607 C C . LYS A 1 82 ? 16.398 3.634 6.675 1.00 80.88 82 LYS A C 1
ATOM 609 O O . LYS A 1 82 ? 16.780 3.784 7.831 1.00 80.88 82 LYS A O 1
ATOM 614 N N . CYS A 1 83 ? 15.778 4.589 5.990 1.00 84.62 83 CYS A N 1
ATOM 615 C CA . CYS A 1 83 ? 15.558 5.948 6.473 1.00 84.62 83 CYS A CA 1
ATOM 616 C C . CYS A 1 83 ? 14.120 6.398 6.186 1.00 84.62 83 CYS A C 1
ATOM 618 O O . CYS A 1 83 ? 13.894 7.530 5.755 1.00 84.62 83 CYS A O 1
ATOM 620 N N . LEU A 1 84 ? 13.152 5.500 6.392 1.00 88.19 84 LEU A N 1
ATOM 621 C CA . LEU A 1 84 ? 11.739 5.851 6.307 1.00 88.19 84 LEU A CA 1
ATOM 622 C C . LEU A 1 84 ? 11.408 6.913 7.363 1.00 88.19 84 LEU A C 1
ATOM 624 O O . LEU A 1 84 ? 11.881 6.867 8.498 1.00 88.19 84 LEU A O 1
ATOM 628 N N . GLN A 1 85 ? 10.636 7.917 6.959 1.00 88.81 85 GLN A N 1
ATOM 629 C CA . GLN A 1 85 ? 10.311 9.037 7.833 1.00 88.81 85 GLN A CA 1
ATOM 630 C C . GLN A 1 85 ? 9.283 8.618 8.881 1.00 88.81 85 GLN A C 1
ATOM 632 O O . GLN A 1 85 ? 8.319 7.911 8.572 1.00 88.81 85 GLN A O 1
ATOM 637 N N . ARG A 1 86 ? 9.460 9.113 10.110 1.00 90.00 86 ARG A N 1
ATOM 638 C CA . ARG A 1 86 ? 8.460 8.977 11.174 1.00 90.00 86 ARG A CA 1
ATOM 639 C C . ARG A 1 86 ? 7.227 9.788 10.800 1.00 90.00 86 ARG A C 1
ATOM 641 O O . ARG A 1 86 ? 7.348 10.953 10.425 1.00 90.00 86 ARG A O 1
ATOM 648 N N . LEU A 1 87 ? 6.055 9.182 10.944 1.00 91.69 87 LEU A N 1
ATOM 649 C CA . LEU A 1 87 ? 4.795 9.895 10.773 1.00 91.69 87 LEU A CA 1
ATOM 650 C C . LEU A 1 87 ? 4.452 10.643 12.057 1.00 91.69 87 LEU A C 1
ATOM 652 O O . LEU A 1 87 ? 4.654 10.123 13.159 1.00 91.69 87 LEU A O 1
ATOM 656 N N . GLN A 1 88 ? 3.895 11.840 11.903 1.00 89.75 88 GLN A N 1
ATOM 657 C CA . GLN A 1 88 ? 3.297 12.596 13.000 1.00 89.75 88 GLN A CA 1
ATOM 658 C C . GLN A 1 88 ? 1.849 12.149 13.199 1.00 89.75 88 GLN A C 1
ATOM 660 O O . GLN A 1 88 ? 0.924 12.937 13.080 1.00 89.75 88 GLN A O 1
ATOM 665 N N . VAL A 1 89 ? 1.658 10.859 13.471 1.00 85.44 89 VAL A N 1
ATOM 666 C CA . VAL A 1 89 ? 0.346 10.344 13.866 1.00 85.44 89 VAL A CA 1
ATOM 667 C C . VAL A 1 89 ? 0.110 10.708 15.328 1.00 85.44 89 VAL A C 1
ATOM 669 O O . VAL A 1 89 ? 0.982 10.490 16.171 1.00 85.44 89 VAL A O 1
ATOM 672 N N . GLY A 1 90 ? -1.050 11.287 15.635 1.00 83.81 90 GLY A N 1
ATOM 673 C CA . GLY A 1 90 ? -1.423 11.606 17.015 1.00 83.81 90 GLY A CA 1
ATOM 674 C C . GLY A 1 90 ? -1.568 10.357 17.899 1.00 83.81 90 GLY A C 1
ATOM 675 O O . GLY A 1 90 ? -1.325 9.225 17.480 1.00 83.81 90 GLY A O 1
ATOM 676 N N . ASP A 1 91 ? -2.071 10.539 19.121 1.00 85.75 91 ASP A N 1
ATOM 677 C CA . ASP A 1 91 ? -2.171 9.472 20.140 1.00 85.75 91 ASP A CA 1
ATOM 678 C C . ASP A 1 91 ? -3.049 8.271 19.734 1.00 85.75 91 ASP A C 1
ATOM 680 O O . ASP A 1 91 ? -3.041 7.216 20.372 1.00 85.75 91 ASP A O 1
ATOM 684 N N . LYS A 1 92 ? -3.827 8.418 18.657 1.00 85.62 92 LYS A N 1
ATOM 685 C CA . LYS A 1 92 ? -4.675 7.363 18.094 1.00 85.62 92 LYS A CA 1
ATOM 686 C C . LYS A 1 92 ? -3.938 6.435 17.126 1.00 85.62 92 LYS A C 1
ATOM 688 O O . LYS A 1 92 ? -4.515 5.421 16.753 1.00 85.62 92 LYS A O 1
ATOM 693 N N . GLY A 1 93 ? -2.691 6.731 16.760 1.00 91.44 93 GLY A N 1
ATOM 694 C CA . GLY A 1 93 ? -1.895 5.906 15.850 1.00 91.44 93 GLY A CA 1
ATOM 695 C C . GLY A 1 93 ? -2.376 5.941 14.395 1.00 91.44 93 GLY A C 1
ATOM 696 O O . GLY A 1 93 ? -3.135 6.817 13.990 1.00 91.44 93 GLY A O 1
ATOM 697 N N . LEU A 1 94 ? -1.910 4.975 13.600 1.00 93.44 94 LEU A N 1
ATOM 698 C CA . LEU A 1 94 ? -2.246 4.826 12.180 1.00 93.44 94 LEU A CA 1
ATOM 699 C C . LEU A 1 94 ? -3.336 3.758 12.025 1.00 93.44 94 LEU A C 1
ATOM 701 O O . LEU A 1 94 ? -3.124 2.635 12.466 1.00 93.44 94 LEU A O 1
ATOM 705 N N . ASN A 1 95 ? -4.478 4.052 11.393 1.00 91.00 95 ASN A N 1
ATOM 706 C CA . ASN A 1 95 ? -5.534 3.042 11.214 1.00 91.00 95 ASN A CA 1
ATOM 707 C C . ASN A 1 95 ? -5.305 2.168 9.987 1.00 91.00 95 ASN A C 1
ATOM 709 O O . ASN A 1 95 ? -5.551 0.968 10.026 1.00 91.00 95 ASN A O 1
ATOM 713 N N . VAL A 1 96 ? -4.889 2.769 8.880 1.00 92.50 96 VAL A N 1
ATOM 714 C CA . VAL A 1 96 ? -4.828 2.076 7.595 1.00 92.50 96 VAL A CA 1
ATOM 715 C C . VAL A 1 96 ? -3.461 2.309 6.977 1.00 92.50 96 VAL A C 1
ATOM 717 O O . VAL A 1 96 ? -3.075 3.447 6.729 1.00 92.50 96 VAL A O 1
ATOM 720 N N . LEU A 1 97 ? -2.749 1.226 6.688 1.00 95.75 97 LEU A N 1
ATOM 721 C CA . LEU A 1 97 ? -1.593 1.216 5.803 1.00 95.75 97 LEU A CA 1
ATOM 722 C C . LEU A 1 97 ? -1.984 0.520 4.497 1.00 95.75 97 LEU A C 1
ATOM 724 O O . LEU A 1 97 ? -2.405 -0.633 4.522 1.00 95.75 97 LEU A O 1
ATOM 728 N N . VAL A 1 98 ? -1.815 1.200 3.364 1.00 94.19 98 VAL A N 1
ATOM 729 C CA . VAL A 1 98 ? -1.951 0.617 2.026 1.00 94.19 98 VAL A CA 1
ATOM 730 C C . VAL A 1 98 ? -0.592 0.622 1.334 1.00 94.19 98 VAL A C 1
ATOM 732 O O . VAL A 1 98 ? -0.089 1.664 0.898 1.00 94.19 98 VAL A O 1
ATOM 735 N N . ASN A 1 99 ? 0.001 -0.562 1.202 1.00 95.31 99 ASN A N 1
ATOM 736 C CA . ASN A 1 99 ? 1.165 -0.786 0.357 1.00 95.31 99 ASN A CA 1
ATOM 737 C C . ASN A 1 99 ? 0.708 -0.848 -1.108 1.00 95.31 99 ASN A C 1
ATOM 739 O O . ASN A 1 99 ? 0.381 -1.916 -1.621 1.00 95.31 99 ASN A O 1
ATOM 743 N N . ASN A 1 100 ? 0.658 0.313 -1.763 1.00 92.81 100 ASN A N 1
ATOM 744 C CA . ASN A 1 100 ? 0.236 0.461 -3.160 1.00 92.81 100 ASN A CA 1
ATOM 745 C C . ASN A 1 100 ? 1.401 0.750 -4.123 1.00 92.81 100 ASN A C 1
ATOM 747 O O . ASN A 1 100 ? 1.292 0.500 -5.322 1.00 92.81 100 ASN A O 1
ATOM 751 N N . ALA A 1 101 ? 2.526 1.272 -3.632 1.00 90.62 101 ALA A N 1
ATOM 752 C CA . ALA A 1 101 ? 3.685 1.533 -4.473 1.00 90.62 101 ALA A CA 1
ATOM 753 C C . ALA A 1 101 ? 4.206 0.235 -5.103 1.00 90.62 101 ALA A C 1
ATOM 755 O O . ALA A 1 101 ? 4.600 -0.694 -4.403 1.00 90.62 101 ALA A O 1
ATOM 756 N N . GLY A 1 102 ? 4.272 0.224 -6.433 1.00 88.56 102 GLY A N 1
ATOM 757 C CA . GLY A 1 102 ? 4.789 -0.895 -7.201 1.00 88.56 102 GLY A CA 1
ATOM 758 C C . GLY A 1 102 ? 5.437 -0.445 -8.505 1.00 88.56 102 GLY A C 1
ATOM 759 O O . GLY A 1 102 ? 5.131 0.625 -9.048 1.00 88.56 102 GLY A O 1
ATOM 760 N N . VAL A 1 103 ? 6.341 -1.276 -9.013 1.00 85.62 103 VAL A N 1
ATOM 761 C CA . VAL A 1 103 ? 6.871 -1.181 -10.374 1.00 85.62 103 VAL A CA 1
ATOM 762 C C . VAL A 1 103 ? 6.378 -2.355 -11.200 1.00 85.62 103 VAL A C 1
ATOM 764 O O . VAL A 1 103 ? 6.323 -3.496 -10.742 1.00 85.62 103 VAL A O 1
ATOM 767 N N . LEU A 1 104 ? 6.067 -2.053 -12.454 1.00 77.62 104 LEU A N 1
ATOM 768 C CA . LEU A 1 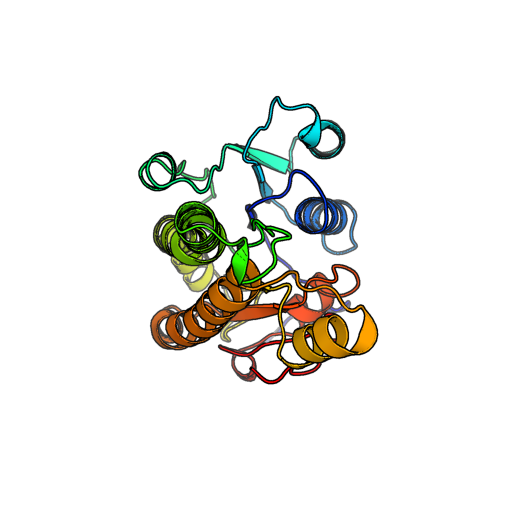104 ? 5.775 -3.041 -13.471 1.00 77.62 104 LEU A CA 1
ATOM 769 C C . LEU A 1 104 ? 6.768 -2.823 -14.609 1.00 77.62 104 LEU A C 1
ATOM 771 O O . LEU A 1 104 ? 6.902 -1.710 -15.122 1.00 77.62 104 LEU A O 1
ATOM 775 N N . ALA A 1 105 ? 7.519 -3.870 -14.932 1.00 67.50 105 ALA A N 1
ATOM 776 C CA . ALA A 1 105 ? 8.471 -3.864 -16.026 1.00 67.50 105 ALA A CA 1
ATOM 777 C C . ALA A 1 105 ? 7.925 -4.757 -17.133 1.00 67.50 105 ALA A C 1
ATOM 779 O O . ALA A 1 105 ? 7.798 -5.965 -16.955 1.00 67.50 105 ALA A O 1
ATOM 780 N N . HIS A 1 106 ? 7.627 -4.120 -18.255 1.00 67.31 106 HIS A N 1
ATOM 781 C CA . HIS A 1 106 ? 7.219 -4.766 -19.484 1.00 67.31 106 HIS A CA 1
ATOM 782 C C . HIS A 1 106 ? 8.463 -5.342 -20.181 1.00 67.31 106 HIS A C 1
ATOM 784 O O . HIS A 1 106 ? 9.186 -4.613 -20.873 1.00 67.31 106 HIS A O 1
ATOM 790 N N . ARG A 1 107 ? 8.783 -6.611 -19.888 1.00 67.38 107 ARG A N 1
ATOM 791 C CA . ARG A 1 107 ? 9.848 -7.389 -20.535 1.00 67.38 107 ARG A CA 1
ATOM 792 C C . ARG A 1 107 ? 9.420 -8.839 -20.748 1.00 67.38 107 ARG A C 1
ATOM 794 O O . ARG A 1 107 ? 8.833 -9.449 -19.851 1.00 67.38 107 ARG A O 1
ATOM 801 N N . GLU A 1 108 ? 9.824 -9.401 -21.888 1.00 69.88 108 GLU A N 1
ATOM 802 C CA . GLU A 1 108 ? 9.762 -10.844 -22.119 1.00 69.88 108 GLU A CA 1
ATOM 803 C C . GLU A 1 108 ? 10.710 -11.585 -21.174 1.00 69.88 108 GLU A C 1
ATOM 805 O O . GLU A 1 108 ? 11.670 -11.009 -20.647 1.00 69.88 108 GLU A O 1
ATOM 810 N N . MET A 1 109 ? 10.464 -12.878 -20.953 1.00 72.31 109 MET A N 1
ATOM 811 C CA . MET A 1 109 ? 11.309 -13.685 -20.068 1.00 72.31 109 MET A CA 1
ATOM 812 C C . MET A 1 109 ? 12.774 -13.665 -20.522 1.00 72.31 109 MET A C 1
ATOM 814 O O . MET A 1 109 ? 13.652 -13.461 -19.689 1.00 72.31 109 MET A O 1
ATOM 818 N N . GLN A 1 110 ? 13.039 -13.815 -21.824 1.00 78.38 110 GLN A N 1
ATOM 819 C CA . GLN A 1 110 ? 14.404 -13.802 -22.358 1.00 78.38 110 GLN A CA 1
ATOM 820 C C . GLN A 1 110 ? 15.094 -12.430 -22.280 1.00 78.38 110 GLN A C 1
ATOM 822 O O . GLN A 1 110 ? 16.320 -12.371 -22.294 1.00 78.38 110 GLN A O 1
ATOM 827 N N . ASP A 1 111 ? 14.322 -11.346 -22.154 1.00 80.81 111 ASP A N 1
ATOM 828 C CA . ASP A 1 111 ? 14.825 -9.968 -22.079 1.00 80.81 111 ASP A CA 1
ATOM 829 C C . ASP A 1 111 ? 14.860 -9.431 -20.638 1.00 80.81 111 ASP A C 1
ATOM 831 O O . ASP A 1 111 ? 15.234 -8.280 -20.389 1.00 80.81 111 ASP A O 1
ATOM 835 N N . THR A 1 112 ? 14.438 -10.243 -19.667 1.00 83.00 112 THR A N 1
ATOM 836 C CA . THR A 1 112 ? 14.421 -9.869 -18.255 1.00 83.00 112 THR A CA 1
ATOM 837 C C . THR A 1 112 ? 15.815 -10.044 -17.660 1.00 83.00 112 THR A C 1
ATOM 839 O O . THR A 1 112 ? 16.300 -11.159 -17.501 1.00 83.00 112 THR A O 1
ATOM 842 N N . SER A 1 113 ? 16.452 -8.934 -17.283 1.00 87.31 113 SER A N 1
ATOM 843 C CA . SER A 1 113 ? 17.744 -8.962 -16.586 1.00 87.31 113 SER A CA 1
ATOM 844 C C . SER A 1 113 ? 17.594 -9.193 -15.079 1.00 87.31 113 SER A C 1
ATOM 846 O O . SER A 1 113 ? 16.558 -8.874 -14.485 1.00 87.31 113 SER A O 1
ATOM 848 N N . ASP A 1 114 ? 18.679 -9.616 -14.428 1.00 88.88 114 ASP A N 1
ATOM 849 C CA . ASP A 1 114 ? 18.771 -9.697 -12.963 1.00 88.88 114 ASP A CA 1
ATOM 850 C C . ASP A 1 114 ? 18.406 -8.367 -12.292 1.00 88.88 114 ASP A C 1
ATOM 852 O O . ASP A 1 114 ? 17.699 -8.338 -11.287 1.00 88.88 114 ASP A O 1
ATOM 856 N N . ASN A 1 115 ? 18.805 -7.238 -12.886 1.00 88.75 115 ASN A N 1
ATOM 857 C CA . ASN A 1 115 ? 18.466 -5.911 -12.375 1.00 88.75 115 ASN A CA 1
ATOM 858 C C . ASN A 1 115 ? 16.960 -5.628 -12.436 1.00 88.75 115 ASN A C 1
ATOM 860 O O . ASN A 1 115 ? 16.431 -4.950 -11.554 1.00 88.75 115 ASN A O 1
ATOM 864 N N . ASN A 1 116 ? 16.248 -6.150 -13.441 1.00 86.88 116 ASN A N 1
ATOM 865 C CA . ASN A 1 116 ? 14.790 -6.030 -13.497 1.00 86.88 116 ASN A CA 1
ATOM 866 C C . ASN A 1 116 ? 14.134 -6.840 -12.376 1.00 86.88 116 ASN A C 1
ATOM 868 O O . ASN A 1 116 ? 13.243 -6.323 -11.704 1.00 86.88 116 ASN A O 1
ATOM 872 N N . MET A 1 117 ? 14.613 -8.063 -12.133 1.00 87.81 117 MET A N 1
ATOM 873 C CA . MET A 1 117 ? 14.146 -8.904 -11.027 1.00 87.81 117 MET A CA 1
ATOM 874 C C . MET A 1 117 ? 14.414 -8.245 -9.672 1.00 87.81 117 MET A C 1
ATOM 876 O O . MET A 1 117 ? 13.492 -8.083 -8.875 1.00 87.81 117 MET A O 1
ATOM 880 N N . LEU A 1 118 ? 15.648 -7.795 -9.431 1.00 90.69 118 LEU A N 1
ATOM 881 C CA . LEU A 1 118 ? 16.031 -7.109 -8.198 1.00 90.69 118 LEU A CA 1
ATOM 882 C C . LEU A 1 118 ? 15.203 -5.845 -7.977 1.00 90.69 118 LEU A C 1
ATOM 884 O O . LEU A 1 118 ? 14.746 -5.613 -6.861 1.00 90.69 118 LEU A O 1
ATOM 888 N N . CYS A 1 119 ? 14.966 -5.047 -9.021 1.00 89.56 119 CYS A N 1
ATOM 889 C CA . CYS A 1 119 ? 14.132 -3.853 -8.931 1.00 89.56 119 CYS A CA 1
ATOM 890 C C . CYS A 1 119 ? 12.684 -4.200 -8.550 1.00 89.56 119 CYS A C 1
ATOM 892 O O . CYS A 1 119 ? 12.165 -3.639 -7.584 1.00 89.56 119 CYS A O 1
ATOM 894 N N . ALA A 1 120 ? 12.066 -5.168 -9.238 1.00 89.31 120 ALA A N 1
ATOM 895 C CA . ALA A 1 120 ? 10.699 -5.599 -8.952 1.00 89.31 120 ALA A CA 1
ATOM 896 C C . ALA A 1 120 ? 10.558 -6.153 -7.528 1.00 89.31 120 ALA A C 1
ATOM 898 O O . ALA A 1 120 ? 9.673 -5.731 -6.792 1.00 89.31 120 ALA A O 1
ATOM 899 N N . PHE A 1 121 ? 11.464 -7.029 -7.090 1.00 92.06 121 PHE A N 1
ATOM 900 C CA . PHE A 1 121 ? 11.446 -7.563 -5.725 1.00 92.06 121 PHE A CA 1
ATOM 901 C C . PHE A 1 121 ? 11.724 -6.497 -4.667 1.00 92.06 121 PHE A C 1
ATOM 903 O O . PHE A 1 121 ? 11.083 -6.490 -3.616 1.00 92.06 121 PHE A O 1
ATOM 910 N N . THR A 1 122 ? 12.646 -5.572 -4.938 1.00 94.06 122 THR A N 1
ATOM 911 C CA . THR A 1 122 ? 12.958 -4.487 -4.005 1.00 94.06 122 THR A CA 1
ATOM 912 C C . THR A 1 122 ? 11.737 -3.615 -3.758 1.00 94.06 122 THR A C 1
ATOM 914 O O . THR A 1 122 ? 11.409 -3.339 -2.609 1.00 94.06 122 THR A O 1
ATOM 917 N N . THR A 1 123 ? 11.043 -3.195 -4.814 1.00 92.06 123 THR A N 1
ATOM 918 C CA . THR A 1 123 ? 9.888 -2.308 -4.667 1.00 92.06 123 THR A CA 1
ATOM 919 C C . THR A 1 123 ? 8.628 -3.061 -4.252 1.00 92.06 123 THR A C 1
ATOM 921 O O . THR A 1 123 ? 7.981 -2.634 -3.305 1.00 92.06 123 THR A O 1
ATOM 924 N N . ASN A 1 124 ? 8.291 -4.174 -4.904 1.00 92.25 124 ASN A N 1
ATOM 925 C CA . ASN A 1 124 ? 6.992 -4.836 -4.734 1.00 92.25 124 ASN A CA 1
ATOM 926 C C . ASN A 1 124 ? 6.956 -5.806 -3.543 1.00 92.25 124 ASN A C 1
ATOM 928 O O . ASN A 1 124 ? 5.874 -6.174 -3.109 1.00 92.25 124 ASN A O 1
ATOM 932 N N . VAL A 1 125 ? 8.107 -6.244 -3.011 1.00 93.31 125 VAL A N 1
ATOM 933 C CA . VAL A 1 125 ? 8.161 -7.212 -1.895 1.00 93.31 125 VAL A CA 1
ATOM 934 C C . VAL A 1 125 ? 8.903 -6.633 -0.698 1.00 93.31 125 VAL A C 1
ATOM 936 O O . VAL A 1 125 ? 8.316 -6.450 0.366 1.00 93.31 125 VAL A O 1
ATOM 939 N N . ILE A 1 126 ? 10.184 -6.295 -0.864 1.00 95.50 126 ILE A N 1
ATOM 940 C CA . ILE A 1 126 ? 11.024 -5.790 0.234 1.00 95.50 126 ILE A CA 1
ATOM 941 C C . ILE A 1 126 ? 10.489 -4.441 0.736 1.00 95.50 126 ILE A C 1
ATOM 943 O O . ILE A 1 126 ? 10.460 -4.202 1.940 1.00 95.50 126 ILE A O 1
ATOM 947 N N . GLY A 1 127 ? 10.008 -3.589 -0.171 1.00 95.44 127 GLY A N 1
ATOM 948 C CA . GLY A 1 127 ? 9.364 -2.320 0.149 1.00 95.44 127 GLY A CA 1
ATOM 949 C C . GLY A 1 127 ? 8.207 -2.475 1.141 1.00 95.44 127 GLY A C 1
ATOM 950 O O . GLY A 1 127 ? 8.319 -1.951 2.250 1.00 95.44 127 GLY A O 1
ATOM 951 N N . PRO A 1 128 ? 7.137 -3.220 0.803 1.00 95.44 128 PRO A N 1
ATOM 952 C CA . PRO A 1 128 ? 6.045 -3.533 1.723 1.00 95.44 128 PRO A CA 1
ATOM 953 C C . PRO A 1 128 ? 6.494 -4.144 3.052 1.00 95.44 128 PRO A C 1
ATOM 955 O O . PRO A 1 128 ? 5.957 -3.758 4.089 1.00 95.44 128 PRO A O 1
ATOM 958 N N . VAL A 1 129 ? 7.503 -5.029 3.067 1.00 95.31 129 VAL A N 1
ATOM 959 C CA . VAL A 1 129 ? 8.071 -5.558 4.325 1.00 95.31 129 VAL A CA 1
ATOM 960 C C . VAL A 1 129 ? 8.628 -4.426 5.188 1.00 95.31 129 VAL A C 1
ATOM 962 O O . VAL A 1 129 ? 8.267 -4.302 6.356 1.00 95.31 129 VAL A O 1
ATOM 965 N N . SER A 1 130 ? 9.502 -3.592 4.625 1.00 96.12 130 SER A N 1
ATOM 966 C CA . SER A 1 130 ? 10.155 -2.497 5.345 1.00 96.12 130 SER A CA 1
ATOM 967 C C . SER A 1 130 ? 9.165 -1.429 5.807 1.00 96.12 130 SER A C 1
ATOM 969 O O . SER A 1 130 ? 9.241 -0.999 6.953 1.00 96.12 130 SER A O 1
ATOM 971 N N . VAL A 1 131 ? 8.216 -1.044 4.951 1.00 96.19 131 VAL A N 1
ATOM 972 C CA . VAL A 1 131 ? 7.156 -0.078 5.277 1.00 96.19 131 VAL A CA 1
ATOM 973 C C . VAL A 1 131 ? 6.266 -0.623 6.391 1.00 96.19 131 VAL A C 1
ATOM 975 O O . VAL A 1 131 ? 6.043 0.062 7.386 1.00 96.19 131 VAL A O 1
ATOM 978 N N . THR A 1 132 ? 5.807 -1.871 6.272 1.00 95.50 132 THR A N 1
ATOM 979 C CA . THR A 1 132 ? 4.978 -2.500 7.308 1.00 95.50 132 THR A CA 1
ATOM 980 C C . THR A 1 132 ? 5.739 -2.580 8.622 1.00 95.50 132 THR A C 1
ATOM 982 O O . THR A 1 132 ? 5.204 -2.189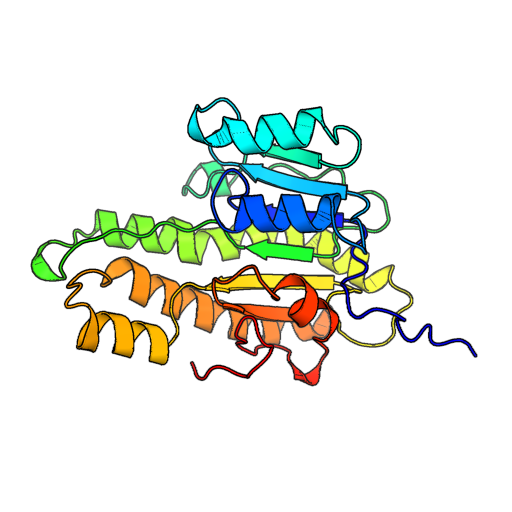 9.650 1.00 95.50 132 THR A O 1
ATOM 985 N N . LYS A 1 133 ? 7.004 -3.016 8.604 1.00 94.69 133 LYS A N 1
ATOM 986 C CA . LYS A 1 133 ? 7.843 -3.091 9.805 1.00 94.69 133 LYS A CA 1
ATOM 987 C C . LYS A 1 133 ? 8.011 -1.731 10.486 1.00 94.69 133 LYS A C 1
ATOM 989 O O . LYS A 1 133 ? 7.898 -1.663 11.706 1.00 94.69 133 LYS A O 1
ATOM 994 N N . GLU A 1 134 ? 8.289 -0.680 9.717 1.00 95.75 134 GLU A N 1
ATOM 995 C CA . GLU A 1 134 ? 8.495 0.670 10.250 1.00 95.75 134 GLU A CA 1
ATOM 996 C C . GLU A 1 134 ? 7.221 1.221 10.893 1.00 95.75 134 GLU A C 1
ATOM 998 O O . GLU A 1 134 ? 7.266 1.790 11.983 1.00 95.75 134 GLU A O 1
ATOM 1003 N N . TYR A 1 135 ? 6.072 1.029 10.240 1.00 95.94 135 TYR A N 1
ATOM 1004 C CA . TYR A 1 135 ? 4.818 1.644 10.668 1.00 95.94 135 TYR A CA 1
ATOM 1005 C C . TYR A 1 135 ? 3.927 0.742 11.535 1.00 95.94 135 TYR A C 1
ATOM 1007 O O . TYR A 1 135 ? 2.929 1.216 12.083 1.00 95.94 135 TYR A O 1
ATOM 1015 N N . LEU A 1 136 ? 4.301 -0.526 11.739 1.00 95.50 136 LEU A N 1
ATOM 1016 C CA . LEU A 1 136 ? 3.586 -1.468 12.603 1.00 95.50 136 LEU A CA 1
ATOM 1017 C C . LEU A 1 136 ? 3.350 -0.938 14.027 1.00 95.50 136 LEU A C 1
ATOM 1019 O O . LEU A 1 136 ? 2.227 -1.084 14.508 1.00 95.50 136 LEU A O 1
ATOM 1023 N N . PRO A 1 137 ? 4.312 -0.280 14.708 1.00 95.44 137 PRO A N 1
ATOM 1024 C CA . PRO A 1 137 ? 4.054 0.284 16.030 1.00 95.44 137 PRO A CA 1
ATOM 1025 C C . PRO A 1 137 ? 2.852 1.240 16.050 1.00 95.44 137 PRO A C 1
ATOM 1027 O O . PRO A 1 137 ? 2.065 1.207 16.994 1.00 95.44 137 PRO A O 1
ATOM 1030 N N . TYR A 1 138 ? 2.658 2.037 14.994 1.00 95.62 138 TYR A N 1
ATOM 1031 C CA . TYR A 1 138 ? 1.524 2.955 14.882 1.00 95.62 138 TYR A CA 1
ATOM 1032 C C . TYR A 1 138 ? 0.197 2.225 14.637 1.00 95.62 138 TYR A C 1
ATOM 1034 O O . TYR A 1 138 ? -0.819 2.625 15.208 1.00 95.62 138 TYR A O 1
ATOM 1042 N N . LEU A 1 139 ? 0.209 1.144 13.847 1.00 94.69 139 LEU A N 1
ATOM 1043 C CA . LEU A 1 139 ? -0.952 0.262 13.658 1.00 94.69 139 LEU A CA 1
ATOM 1044 C C . LEU A 1 139 ? -1.353 -0.410 14.979 1.00 94.69 139 LEU A C 1
ATOM 1046 O O . LEU A 1 139 ? -2.532 -0.456 15.321 1.00 94.69 139 LEU A O 1
ATOM 1050 N N . CYS A 1 140 ? -0.379 -0.876 15.768 1.00 93.94 140 CYS A N 1
ATOM 1051 C CA . CYS A 1 140 ? -0.639 -1.479 17.075 1.00 93.94 140 CYS A CA 1
ATOM 1052 C C . CYS A 1 140 ? -1.219 -0.469 18.076 1.00 93.94 140 CYS A C 1
ATOM 1054 O O . CYS A 1 140 ? -2.080 -0.833 18.877 1.00 93.94 140 CYS A O 1
ATOM 1056 N N . VAL A 1 141 ? -0.776 0.795 18.041 1.00 93.12 141 VAL A N 1
ATOM 1057 C CA . VAL A 1 141 ? -1.390 1.868 18.842 1.00 93.12 141 VAL A CA 1
ATOM 1058 C C . VAL A 1 141 ? -2.850 2.059 18.434 1.00 93.12 141 VAL A C 1
ATOM 1060 O O . VAL A 1 141 ? -3.716 2.020 19.303 1.00 93.12 141 VAL A O 1
ATOM 1063 N N . ALA A 1 142 ? -3.151 2.157 17.137 1.00 91.25 142 ALA A N 1
ATOM 1064 C CA . ALA A 1 142 ? -4.531 2.284 16.664 1.00 91.25 142 ALA A CA 1
ATOM 1065 C C . ALA A 1 142 ? -5.409 1.086 17.048 1.00 91.25 142 ALA A C 1
ATOM 1067 O O . ALA A 1 142 ? -6.539 1.263 17.511 1.00 91.25 142 ALA A O 1
ATOM 1068 N N . ALA A 1 143 ? -4.871 -0.132 16.948 1.00 90.50 143 ALA A N 1
ATOM 1069 C CA . ALA A 1 143 ? -5.563 -1.342 17.369 1.00 90.50 143 ALA A CA 1
ATOM 1070 C C . ALA A 1 143 ? -5.909 -1.324 18.868 1.00 90.50 143 ALA A C 1
ATOM 1072 O O . ALA A 1 143 ? -6.992 -1.760 19.250 1.00 90.50 143 ALA A O 1
ATOM 1073 N N . ARG A 1 144 ? -5.027 -0.803 19.728 1.00 89.00 144 ARG A N 1
ATOM 1074 C CA . ARG A 1 144 ? -5.268 -0.717 21.182 1.00 89.00 144 ARG A CA 1
ATOM 1075 C C . ARG A 1 144 ? -6.179 0.442 21.571 1.00 89.00 144 ARG A C 1
ATOM 1077 O O . ARG A 1 144 ? -6.973 0.299 22.493 1.00 89.00 144 ARG A O 1
ATOM 1084 N N . SER A 1 145 ? -6.061 1.571 20.879 1.00 86.06 145 SER A N 1
ATOM 1085 C CA . SER A 1 145 ? -6.853 2.778 21.133 1.00 86.06 145 SER A CA 1
ATOM 1086 C C . SER A 1 145 ? -8.286 2.673 20.600 1.00 86.06 145 SER A C 1
ATOM 1088 O O . SER A 1 145 ? -9.141 3.485 20.955 1.00 86.06 145 SER A O 1
ATOM 1090 N N . SER A 1 146 ? -8.570 1.686 19.747 1.00 80.56 146 SER A N 1
ATOM 1091 C CA . SER A 1 146 ? -9.911 1.440 19.225 1.00 80.56 146 SER A CA 1
ATOM 1092 C C . SER A 1 146 ? -10.819 0.774 20.262 1.00 80.56 146 SER A C 1
ATOM 1094 O O . SER A 1 146 ? -10.473 -0.249 20.852 1.00 80.56 146 SER A O 1
ATOM 1096 N N . GLY A 1 147 ? -12.029 1.317 20.424 1.00 73.56 147 GLY A N 1
ATOM 1097 C CA . GLY A 1 147 ? -13.100 0.693 21.207 1.00 73.56 147 GLY A CA 1
ATOM 1098 C C . GLY A 1 147 ? -13.793 -0.480 20.501 1.00 73.56 147 GLY A C 1
ATOM 1099 O O . GLY A 1 147 ? -14.671 -1.104 21.092 1.00 73.56 147 GLY A O 1
ATOM 1100 N N . GLU A 1 148 ? -13.424 -0.783 19.251 1.00 71.56 148 GLU A N 1
ATOM 1101 C CA . GLU A 1 148 ? -13.997 -1.894 18.489 1.00 71.56 148 GLU A CA 1
ATOM 1102 C C . GLU A 1 148 ? -13.429 -3.239 18.974 1.00 71.56 148 GLU A C 1
ATOM 1104 O O . GLU A 1 148 ? -12.207 -3.429 18.957 1.00 71.56 148 GLU A O 1
ATOM 1109 N N . PRO A 1 149 ? -14.263 -4.211 19.387 1.00 63.72 149 PRO A N 1
ATOM 1110 C CA . PRO A 1 149 ? -13.777 -5.479 19.930 1.00 63.72 149 PRO A CA 1
ATOM 1111 C C . PRO A 1 149 ? -13.197 -6.420 18.859 1.00 63.72 149 PRO A C 1
ATOM 1113 O O . PRO A 1 149 ? -12.334 -7.232 19.181 1.00 63.72 149 PRO A O 1
ATOM 1116 N N . ALA A 1 150 ? -13.617 -6.298 17.595 1.00 77.75 150 ALA A N 1
ATOM 1117 C CA . ALA A 1 150 ? -13.238 -7.205 16.507 1.00 77.75 150 ALA A CA 1
ATOM 1118 C C . ALA A 1 150 ? -12.167 -6.620 15.562 1.00 77.75 150 ALA A C 1
ATOM 1120 O O . ALA A 1 150 ? -12.055 -5.402 15.404 1.00 77.75 150 ALA A O 1
ATOM 1121 N N . ILE A 1 151 ? -11.398 -7.499 14.902 1.00 78.75 151 ILE A N 1
ATOM 1122 C CA . ILE A 1 151 ? -10.478 -7.127 13.811 1.00 78.75 151 ILE A CA 1
ATOM 1123 C C . ILE A 1 151 ? -11.297 -6.546 12.648 1.00 78.75 151 ILE A C 1
ATOM 1125 O O . ILE A 1 151 ? -12.232 -7.190 12.172 1.00 78.75 151 ILE A O 1
ATOM 1129 N N . SER A 1 152 ? -10.943 -5.344 12.183 1.00 80.75 152 SER A N 1
ATOM 1130 C CA . SER A 1 152 ? -11.538 -4.681 11.011 1.00 80.75 152 SER A CA 1
ATOM 1131 C C . SER A 1 152 ? -10.634 -3.561 10.479 1.00 80.75 152 SER A C 1
ATOM 1133 O O . SER A 1 152 ? -9.761 -3.067 11.199 1.00 80.75 152 SER A O 1
ATOM 1135 N N . CYS A 1 153 ? -10.890 -3.088 9.253 1.00 76.44 153 CYS A N 1
ATOM 1136 C CA . CYS A 1 153 ? -10.191 -1.923 8.689 1.00 76.44 153 CYS A CA 1
ATOM 1137 C C . CYS A 1 153 ? -10.424 -0.620 9.467 1.00 76.44 153 CYS A C 1
ATOM 1139 O O . CYS A 1 153 ? -9.594 0.281 9.409 1.00 76.44 153 CYS A O 1
ATOM 1141 N N . CYS A 1 154 ? -11.530 -0.512 10.208 1.00 74.88 154 CYS A N 1
ATOM 1142 C CA . CYS A 1 154 ? -11.817 0.646 11.060 1.00 74.88 154 CYS A CA 1
ATOM 1143 C C . CYS A 1 154 ? -10.975 0.652 12.350 1.00 74.88 154 CYS A C 1
ATOM 1145 O O . CYS A 1 154 ? -10.896 1.676 13.025 1.00 74.88 154 CYS A O 1
ATOM 1147 N N . LYS A 1 155 ? -10.360 -0.485 12.705 1.00 84.06 155 LYS A N 1
ATOM 1148 C CA . LYS A 1 155 ? -9.498 -0.642 13.880 1.00 84.06 155 LYS A CA 1
ATOM 1149 C C . LYS A 1 155 ? -8.034 -0.408 13.512 1.00 84.06 155 LYS A C 1
ATOM 1151 O O . LYS A 1 155 ? -7.478 0.638 13.842 1.00 84.06 155 LYS A O 1
ATOM 1156 N N . ALA A 1 156 ? -7.445 -1.365 12.807 1.00 89.94 156 ALA A N 1
ATOM 1157 C CA . ALA A 1 156 ? -6.098 -1.290 12.265 1.00 89.94 156 ALA A CA 1
ATOM 1158 C C . ALA A 1 156 ? -5.970 -2.285 11.106 1.00 89.94 156 ALA A C 1
ATOM 1160 O O . ALA A 1 156 ? -6.356 -3.448 11.250 1.00 89.94 156 ALA A O 1
ATOM 1161 N N . THR A 1 157 ? -5.424 -1.855 9.971 1.00 91.94 157 THR A N 1
ATOM 1162 C CA . THR A 1 157 ? -5.224 -2.718 8.802 1.00 91.94 157 THR A CA 1
ATOM 1163 C C . THR A 1 157 ? -3.937 -2.403 8.051 1.00 91.94 157 THR A C 1
ATOM 1165 O O . THR A 1 157 ? -3.529 -1.247 7.936 1.00 91.94 157 THR A O 1
ATOM 1168 N N . CYS A 1 158 ? -3.322 -3.451 7.515 1.00 93.31 158 CYS A N 1
ATOM 1169 C CA . CYS A 1 158 ? -2.235 -3.408 6.553 1.00 93.31 158 CYS A CA 1
ATOM 1170 C C . CYS A 1 158 ? -2.692 -4.122 5.275 1.00 93.31 158 CYS A C 1
ATOM 1172 O O . CYS A 1 158 ? -2.822 -5.343 5.234 1.00 93.31 158 CYS A O 1
ATOM 1174 N N . SER A 1 159 ? -2.981 -3.356 4.229 1.00 91.62 159 SER A N 1
ATOM 1175 C CA . SER A 1 159 ? -3.448 -3.880 2.948 1.00 91.62 159 SER A CA 1
ATOM 1176 C C . SER A 1 159 ? -2.365 -3.769 1.884 1.00 91.62 159 SER A C 1
ATOM 1178 O O . SER A 1 159 ? -1.700 -2.741 1.770 1.00 91.62 159 SER A O 1
ATOM 1180 N N . ASN A 1 160 ? -2.210 -4.813 1.077 1.00 90.69 160 ASN A N 1
ATOM 1181 C CA . ASN A 1 160 ? -1.294 -4.831 -0.058 1.00 90.69 160 ASN A CA 1
ATOM 1182 C C . ASN A 1 160 ? -2.104 -4.744 -1.354 1.00 90.69 160 ASN A C 1
ATOM 1184 O O . ASN A 1 160 ? -2.908 -5.634 -1.637 1.00 90.69 160 ASN A O 1
ATOM 1188 N N . SER A 1 161 ? -1.901 -3.689 -2.144 1.00 83.38 161 SER A N 1
ATOM 1189 C CA . SER A 1 161 ? -2.523 -3.595 -3.466 1.00 83.38 161 SER A CA 1
ATOM 1190 C C . SER A 1 161 ? -1.771 -4.492 -4.445 1.00 83.38 161 SER A C 1
ATOM 1192 O O . SER A 1 161 ? -0.550 -4.403 -4.576 1.00 83.38 161 SER A O 1
ATOM 1194 N N . THR A 1 162 ? -2.500 -5.366 -5.129 1.00 72.69 162 THR A N 1
ATOM 1195 C CA . THR A 1 162 ? -1.958 -6.338 -6.077 1.00 72.69 162 THR A CA 1
ATOM 1196 C C . THR A 1 162 ? -2.563 -6.139 -7.459 1.00 72.69 162 THR A C 1
ATOM 1198 O O . THR A 1 162 ? -3.757 -5.907 -7.600 1.00 72.69 162 THR A O 1
ATOM 1201 N N . LEU A 1 163 ? -1.721 -6.237 -8.489 1.00 61.84 163 LEU A N 1
ATOM 1202 C CA . LEU A 1 163 ? -2.119 -6.221 -9.905 1.00 61.84 163 LEU A CA 1
ATOM 1203 C C . LEU A 1 163 ? -2.248 -7.640 -10.487 1.00 61.84 163 LEU A C 1
ATOM 1205 O O . LEU A 1 163 ? -2.503 -7.808 -11.678 1.00 61.84 163 LEU A O 1
ATOM 1209 N N . VAL A 1 164 ? -1.970 -8.676 -9.689 1.00 54.59 164 VAL A N 1
ATOM 1210 C CA . VAL A 1 164 ? -1.732 -10.032 -10.190 1.00 54.59 164 VAL A CA 1
ATOM 1211 C C . VAL A 1 164 ? -2.492 -11.037 -9.329 1.00 54.59 164 VAL A C 1
ATOM 1213 O O . VAL A 1 164 ? -2.047 -11.440 -8.252 1.00 54.59 164 VAL A O 1
ATOM 1216 N N . SER A 1 165 ? -3.634 -11.476 -9.854 1.00 52.56 165 SER A N 1
ATOM 1217 C CA . SER A 1 165 ? -4.268 -12.744 -9.491 1.00 52.56 165 SER A CA 1
ATOM 1218 C C . SER A 1 165 ? -3.988 -13.798 -10.556 1.00 52.56 165 SER A C 1
ATOM 1220 O O . SER A 1 165 ? -3.754 -13.455 -11.720 1.00 52.56 165 SER A O 1
ATOM 1222 N N . LYS A 1 166 ? -4.078 -15.089 -10.206 1.00 48.56 166 LYS A N 1
ATOM 1223 C CA . LYS A 1 166 ? -4.017 -16.191 -11.183 1.00 48.56 166 LYS A CA 1
ATOM 1224 C C . LYS A 1 166 ? -4.925 -15.940 -12.393 1.00 48.56 166 LYS A C 1
ATOM 1226 O O . LYS A 1 166 ? -4.533 -16.216 -13.524 1.00 48.56 166 LYS A O 1
ATOM 1231 N N . HIS A 1 167 ? -6.111 -15.376 -12.160 1.00 48.41 167 HIS A N 1
ATOM 1232 C CA . HIS A 1 167 ? -7.109 -15.091 -13.190 1.00 48.41 167 HIS A CA 1
ATOM 1233 C C . HIS A 1 167 ? -6.708 -13.919 -14.102 1.00 48.41 167 HIS A C 1
ATOM 1235 O O . HIS A 1 167 ? -6.918 -13.978 -15.315 1.00 48.41 167 HIS A O 1
ATOM 1241 N N . ILE A 1 168 ? -6.090 -12.874 -13.542 1.00 52.69 168 ILE A N 1
ATOM 1242 C CA . ILE A 1 168 ? -5.571 -11.728 -14.304 1.00 52.69 168 ILE A CA 1
ATOM 1243 C C . ILE A 1 168 ? -4.346 -12.139 -15.115 1.00 52.69 168 ILE A C 1
ATOM 1245 O O . ILE A 1 168 ? -4.279 -11.805 -16.293 1.00 52.69 168 ILE A O 1
ATOM 1249 N N . VAL A 1 169 ? -3.428 -12.931 -14.546 1.00 52.88 169 VAL A N 1
ATOM 1250 C CA . VAL A 1 169 ? -2.293 -13.491 -15.298 1.00 52.88 169 VAL A CA 1
ATOM 1251 C C . VAL A 1 169 ? -2.805 -14.345 -16.438 1.00 52.88 169 VAL A C 1
ATOM 1253 O O . VAL A 1 169 ? -2.414 -14.106 -17.570 1.00 52.88 169 VAL A O 1
ATOM 1256 N N . GLN A 1 170 ? -3.726 -15.283 -16.187 1.00 50.06 170 GLN A N 1
ATOM 1257 C CA . GLN A 1 170 ? -4.287 -16.107 -17.258 1.00 50.06 170 GLN A CA 1
ATOM 1258 C C . GLN A 1 170 ? -4.944 -15.262 -18.350 1.00 50.06 170 GLN A C 1
ATOM 1260 O O . GLN A 1 170 ? -4.709 -15.523 -19.523 1.00 50.06 170 GLN A O 1
ATOM 1265 N N . ASN A 1 171 ? -5.723 -14.233 -18.006 1.00 52.31 171 ASN A N 1
ATOM 1266 C CA . ASN A 1 171 ? -6.349 -13.369 -19.007 1.00 52.31 171 ASN A CA 1
ATOM 1267 C C . ASN A 1 171 ? -5.330 -12.484 -19.751 1.00 52.31 171 ASN A C 1
ATOM 1269 O O . ASN A 1 171 ? -5.429 -12.362 -20.968 1.00 52.31 171 ASN A O 1
ATOM 1273 N N . MET A 1 172 ? -4.327 -11.917 -19.077 1.00 52.56 172 MET A N 1
ATOM 1274 C CA . MET A 1 172 ? -3.261 -11.120 -19.705 1.00 52.56 172 MET A CA 1
ATOM 1275 C C . MET A 1 172 ? -2.392 -11.975 -20.638 1.00 52.56 172 MET A C 1
ATOM 1277 O O . MET A 1 172 ? -2.125 -11.578 -21.773 1.00 52.56 172 MET A O 1
ATOM 1281 N N . PHE A 1 173 ? -2.023 -13.180 -20.198 1.00 50.91 173 PHE A N 1
ATOM 1282 C CA . PHE A 1 173 ? -1.193 -14.113 -20.960 1.00 50.91 173 PHE A CA 1
ATOM 1283 C C . PHE A 1 173 ? -1.959 -14.722 -22.144 1.00 50.91 173 PHE A C 1
ATOM 1285 O O . PHE A 1 173 ? -1.436 -14.788 -23.253 1.00 50.91 173 PHE A O 1
ATOM 1292 N N . LEU A 1 174 ? -3.210 -15.152 -21.931 1.00 47.56 174 LEU A N 1
ATOM 1293 C CA . LEU A 1 174 ? -3.992 -15.869 -22.946 1.00 47.56 174 LEU A CA 1
ATOM 1294 C C . LEU A 1 174 ? -4.745 -14.940 -23.907 1.00 47.56 174 LEU A C 1
ATOM 1296 O O . LEU A 1 174 ? -4.908 -15.304 -25.070 1.00 47.56 174 LEU A O 1
ATOM 1300 N N . LYS A 1 175 ? -5.221 -13.767 -23.459 1.00 45.06 175 LYS A N 1
ATOM 1301 C CA . LYS A 1 175 ? -6.045 -12.869 -24.296 1.00 45.06 175 LYS A CA 1
ATOM 1302 C C . LYS A 1 175 ? -5.279 -11.690 -24.883 1.00 45.06 175 LYS A C 1
ATOM 1304 O O . LYS A 1 175 ? -5.574 -11.311 -26.011 1.00 45.06 175 LYS A O 1
ATOM 1309 N N . LEU A 1 176 ? -4.317 -11.111 -24.160 1.00 49.00 176 LEU A N 1
ATOM 1310 C CA . LEU A 1 176 ? -3.644 -9.877 -24.594 1.00 49.00 176 LEU A CA 1
ATOM 1311 C C . LEU A 1 176 ? -2.289 -10.116 -25.276 1.00 49.00 176 LEU A C 1
ATOM 1313 O O . LEU A 1 176 ? -1.719 -9.168 -25.807 1.00 49.00 176 LEU A O 1
ATOM 1317 N N . ARG A 1 177 ? -1.786 -11.365 -25.302 1.00 47.38 177 ARG A N 1
ATOM 1318 C CA . ARG A 1 177 ? -0.447 -11.731 -25.821 1.00 47.38 177 ARG A CA 1
ATOM 1319 C C . ARG A 1 177 ? 0.668 -10.811 -25.303 1.00 47.38 177 ARG A C 1
ATOM 1321 O O . ARG A 1 177 ? 1.653 -10.572 -25.993 1.00 47.38 177 ARG A O 1
ATOM 1328 N N . LEU A 1 178 ? 0.503 -10.292 -24.091 1.00 51.22 178 LEU A N 1
ATOM 1329 C CA . LEU A 1 178 ? 1.535 -9.524 -23.420 1.00 51.22 178 LEU A CA 1
ATOM 1330 C C . LEU A 1 178 ? 2.528 -10.540 -22.858 1.00 51.22 178 LEU A C 1
ATOM 1332 O O . LEU A 1 178 ? 2.217 -11.260 -21.911 1.00 51.22 178 LEU A O 1
ATOM 1336 N N . SER A 1 179 ? 3.716 -10.610 -23.446 1.00 49.34 179 SER A N 1
ATOM 1337 C CA . SER A 1 179 ? 4.853 -11.447 -23.039 1.00 49.34 179 SER A CA 1
ATOM 1338 C C . SER A 1 179 ? 5.460 -11.060 -21.673 1.00 49.34 179 SER A C 1
ATOM 1340 O O . SER A 1 179 ? 6.560 -11.465 -21.320 1.00 49.34 179 SER A O 1
ATOM 1342 N N . ASP A 1 180 ? 4.735 -10.309 -20.849 1.00 51.56 180 ASP A N 1
ATOM 1343 C CA . ASP A 1 180 ? 5.269 -9.049 -20.341 1.00 51.56 180 ASP A CA 1
ATOM 1344 C C . ASP A 1 180 ? 5.301 -8.941 -18.812 1.00 51.56 180 ASP A C 1
ATOM 1346 O O . ASP A 1 180 ? 5.050 -7.875 -18.247 1.00 51.56 180 ASP A O 1
ATOM 1350 N N . ILE A 1 181 ? 5.481 -10.065 -18.108 1.00 57.66 181 ILE A N 1
ATOM 1351 C CA . ILE A 1 181 ? 5.210 -10.079 -16.662 1.00 57.66 181 ILE A CA 1
ATOM 1352 C C . ILE A 1 181 ? 6.097 -11.020 -15.833 1.00 57.66 181 ILE A C 1
ATOM 1354 O O . ILE A 1 181 ? 5.747 -11.334 -14.703 1.00 57.66 181 ILE A O 1
ATOM 1358 N N . GLY A 1 182 ? 7.271 -11.447 -16.310 1.00 65.44 182 GLY A N 1
ATOM 1359 C CA . GLY A 1 182 ? 8.134 -12.349 -15.523 1.00 65.44 182 GLY A CA 1
ATOM 1360 C C . GLY A 1 182 ? 8.470 -11.794 -14.126 1.00 65.44 182 GLY A C 1
ATOM 1361 O O . GLY A 1 182 ? 8.092 -12.362 -13.102 1.00 65.44 182 GLY A O 1
ATOM 1362 N N . SER A 1 183 ? 9.117 -10.629 -14.070 1.00 76.56 183 SER A N 1
ATOM 1363 C CA . SER A 1 183 ? 9.535 -10.011 -12.800 1.00 76.56 183 SER A CA 1
ATOM 1364 C C . SER A 1 183 ? 8.368 -9.471 -11.963 1.00 76.56 183 SER A C 1
ATOM 1366 O O . SER A 1 183 ? 8.313 -9.687 -10.748 1.00 76.56 183 SER A O 1
ATOM 1368 N N . ALA A 1 184 ? 7.403 -8.801 -12.597 1.00 73.81 184 ALA A N 1
ATOM 1369 C CA . ALA A 1 184 ? 6.237 -8.242 -11.916 1.00 73.81 184 ALA A CA 1
ATOM 1370 C C . ALA A 1 184 ? 5.291 -9.333 -11.373 1.00 73.81 184 ALA A C 1
ATOM 1372 O O . ALA A 1 184 ? 4.872 -9.235 -10.225 1.00 73.81 184 ALA A O 1
ATOM 1373 N N . SER A 1 185 ? 5.011 -10.412 -12.116 1.00 76.19 185 SER A N 1
ATOM 1374 C CA . SER A 1 185 ? 4.148 -11.494 -11.618 1.00 76.19 185 SER A CA 1
ATOM 1375 C C . SER A 1 185 ? 4.802 -12.273 -10.491 1.00 76.19 185 SER A C 1
ATOM 1377 O O . SER A 1 185 ? 4.142 -12.556 -9.496 1.00 76.19 185 SER A O 1
ATOM 1379 N N . VAL A 1 186 ? 6.091 -12.606 -10.613 1.00 83.56 186 VAL A N 1
ATOM 1380 C CA . VAL A 1 186 ? 6.787 -13.372 -9.570 1.00 83.56 186 VAL A CA 1
ATOM 1381 C C . VAL A 1 186 ? 6.933 -12.538 -8.294 1.00 83.56 186 VAL A C 1
ATOM 1383 O O . VAL A 1 186 ? 6.668 -13.041 -7.202 1.00 83.56 186 VAL A O 1
ATOM 1386 N N . SER A 1 187 ? 7.282 -11.252 -8.408 1.00 87.81 187 SER A N 1
ATOM 1387 C CA . SER A 1 187 ? 7.303 -10.361 -7.239 1.00 87.81 187 SER A CA 1
ATOM 1388 C C . SER A 1 187 ? 5.915 -10.195 -6.612 1.00 87.81 187 SER A C 1
ATOM 1390 O O . SER A 1 187 ? 5.800 -10.225 -5.390 1.00 87.81 187 SER A O 1
ATOM 1392 N N . GLN A 1 188 ? 4.847 -10.116 -7.409 1.00 85.50 188 GLN A N 1
ATOM 1393 C CA . GLN A 1 188 ? 3.491 -10.013 -6.874 1.00 85.50 188 GLN A CA 1
ATOM 1394 C C . GLN A 1 188 ? 3.013 -11.311 -6.208 1.00 85.50 188 GLN A C 1
ATOM 1396 O O . GLN A 1 188 ? 2.338 -11.250 -5.185 1.00 85.50 188 GLN A O 1
ATOM 1401 N N . ALA A 1 189 ? 3.423 -12.483 -6.702 1.00 85.69 189 ALA A N 1
ATOM 1402 C CA . ALA A 1 189 ? 3.228 -13.745 -5.987 1.00 85.69 189 ALA A CA 1
ATOM 1403 C C . ALA A 1 189 ? 3.943 -13.727 -4.620 1.00 85.69 189 ALA A C 1
ATOM 1405 O O . ALA A 1 189 ? 3.384 -14.170 -3.617 1.00 85.69 189 ALA A O 1
ATOM 1406 N N . GLY A 1 190 ? 5.143 -13.139 -4.561 1.00 90.19 190 GLY A N 1
ATOM 1407 C CA . GLY A 1 190 ? 5.853 -12.871 -3.308 1.00 90.19 190 GLY A CA 1
ATOM 1408 C C . GLY A 1 190 ? 5.078 -11.948 -2.360 1.00 90.19 190 GLY A C 1
ATOM 1409 O O . GLY A 1 190 ? 4.957 -12.259 -1.178 1.00 90.19 190 GLY A O 1
ATOM 1410 N N . LEU A 1 191 ? 4.503 -10.853 -2.865 1.00 91.75 191 LEU A N 1
ATOM 1411 C CA . LEU A 1 191 ? 3.674 -9.921 -2.086 1.00 91.75 191 LEU A CA 1
ATOM 1412 C C . LEU A 1 191 ? 2.359 -10.566 -1.601 1.00 91.75 191 LEU A C 1
ATOM 1414 O O . LEU A 1 191 ? 1.922 -10.346 -0.469 1.00 91.75 191 LEU A O 1
ATOM 1418 N N . ASN A 1 192 ? 1.751 -11.421 -2.421 1.00 90.00 192 ASN A N 1
ATOM 1419 C CA . ASN A 1 192 ? 0.571 -12.200 -2.054 1.00 90.00 192 ASN A CA 1
ATOM 1420 C C . ASN A 1 192 ? 0.894 -13.160 -0.893 1.00 90.00 192 ASN A C 1
ATOM 1422 O O . ASN A 1 192 ? 0.207 -13.147 0.126 1.00 90.00 192 ASN A O 1
ATOM 1426 N N . MET A 1 193 ? 1.996 -13.915 -0.980 1.00 91.62 193 MET A N 1
ATOM 1427 C CA . MET A 1 193 ? 2.430 -14.791 0.117 1.00 91.62 193 MET A CA 1
ATOM 1428 C C . MET A 1 193 ? 2.822 -13.998 1.371 1.00 91.62 193 MET A C 1
ATOM 1430 O O . MET A 1 193 ? 2.470 -14.383 2.484 1.00 91.62 193 MET A O 1
ATOM 1434 N N . LEU A 1 194 ? 3.485 -12.849 1.204 1.00 93.19 194 LEU A N 1
ATOM 1435 C CA . LEU A 1 194 ? 3.787 -11.935 2.305 1.00 93.19 194 LEU A CA 1
ATOM 1436 C C . LEU A 1 194 ? 2.516 -11.501 3.043 1.00 93.19 194 LEU A C 1
ATOM 1438 O O . LEU A 1 194 ? 2.532 -11.415 4.266 1.00 93.19 194 LEU A O 1
ATOM 1442 N N . THR A 1 195 ? 1.416 -11.269 2.326 1.00 92.75 195 THR A N 1
ATOM 1443 C CA . THR A 1 195 ? 0.120 -10.935 2.936 1.00 92.75 195 THR A CA 1
ATOM 1444 C C . THR A 1 195 ? -0.367 -12.047 3.862 1.00 92.75 195 THR A C 1
ATOM 1446 O O . THR A 1 195 ? -0.792 -11.769 4.983 1.00 92.75 195 THR A O 1
ATOM 1449 N N . VAL A 1 196 ? -0.267 -13.306 3.425 1.00 91.88 196 VAL A N 1
ATOM 1450 C CA . VAL A 1 196 ? -0.657 -14.472 4.233 1.00 91.88 196 VAL A CA 1
ATOM 1451 C C . VAL A 1 196 ? 0.228 -14.589 5.476 1.00 91.88 196 VAL A C 1
ATOM 1453 O O . VAL A 1 196 ? -0.286 -14.735 6.584 1.00 91.88 196 VAL A O 1
ATOM 1456 N N . CYS A 1 197 ? 1.549 -14.464 5.320 1.00 93.38 197 CYS A N 1
ATOM 1457 C CA . CYS A 1 197 ? 2.484 -14.502 6.448 1.00 93.38 197 CYS A CA 1
ATOM 1458 C C . CYS A 1 197 ? 2.219 -13.367 7.449 1.00 93.38 197 CYS A C 1
ATOM 1460 O O . CYS A 1 197 ? 2.097 -13.620 8.647 1.00 93.38 197 CYS A O 1
ATOM 1462 N N . ALA A 1 198 ? 2.060 -12.132 6.962 1.00 92.81 198 ALA A N 1
ATOM 1463 C CA . ALA A 1 198 ? 1.751 -10.973 7.794 1.00 92.81 198 ALA A CA 1
ATOM 1464 C C . ALA A 1 198 ? 0.425 -11.157 8.541 1.00 92.81 198 ALA A C 1
ATOM 1466 O O . ALA A 1 198 ? 0.344 -10.841 9.724 1.00 92.81 198 ALA A O 1
ATOM 1467 N N . ALA A 1 199 ? -0.597 -11.736 7.905 1.00 92.19 199 ALA A N 1
ATOM 1468 C CA . ALA A 1 199 ? -1.851 -12.041 8.580 1.00 92.19 199 ALA A CA 1
ATOM 1469 C C . ALA A 1 199 ? -1.646 -13.010 9.756 1.00 92.19 199 ALA A C 1
ATOM 1471 O O . ALA A 1 199 ? -2.118 -12.756 10.866 1.00 92.19 199 ALA A O 1
ATOM 1472 N N . LEU A 1 200 ? -0.897 -14.094 9.558 1.00 91.19 200 LEU A N 1
ATOM 1473 C CA . LEU A 1 200 ? -0.617 -15.045 10.636 1.00 91.19 200 LEU A CA 1
ATOM 1474 C C . LEU A 1 200 ? 0.141 -14.389 11.799 1.00 91.19 200 LEU A C 1
ATOM 1476 O O . LEU A 1 200 ? -0.222 -14.587 12.959 1.00 91.19 200 LEU A O 1
ATOM 1480 N N . GLU A 1 201 ? 1.152 -13.575 11.499 1.00 92.56 201 GLU A N 1
ATOM 1481 C CA . GLU A 1 201 ? 1.986 -12.928 12.515 1.00 92.56 201 GLU A CA 1
ATOM 1482 C C . GLU A 1 201 ? 1.263 -11.806 13.268 1.00 92.56 201 GLU A C 1
ATOM 1484 O O . GLU A 1 201 ? 1.379 -11.714 14.493 1.00 92.56 201 GLU A O 1
ATOM 1489 N N . LEU A 1 202 ? 0.508 -10.969 12.551 1.00 91.75 202 LEU A N 1
ATOM 1490 C CA . LEU A 1 202 ? -0.129 -9.763 13.085 1.00 91.75 202 LEU A CA 1
ATOM 1491 C C . LEU A 1 202 ? -1.513 -10.022 13.692 1.00 91.75 202 LEU A C 1
ATOM 1493 O O . LEU A 1 202 ? -2.107 -9.121 14.288 1.00 91.75 202 LEU A O 1
ATOM 1497 N N . LYS A 1 203 ? -2.011 -11.266 13.635 1.00 89.25 203 LYS A N 1
ATOM 1498 C CA . LYS A 1 203 ? -3.259 -11.658 14.308 1.00 89.25 203 LYS A CA 1
ATOM 1499 C C . LYS A 1 203 ? -3.220 -11.357 15.812 1.00 89.25 203 LYS A C 1
ATOM 1501 O O . LYS A 1 203 ? -4.210 -10.885 16.365 1.00 89.25 203 LYS A O 1
ATOM 1506 N N . LYS A 1 204 ? -2.073 -11.581 16.465 1.00 89.81 204 LYS A N 1
ATOM 1507 C CA . LYS A 1 204 ? -1.867 -11.293 17.901 1.00 89.81 204 LYS A CA 1
ATOM 1508 C C . LYS A 1 204 ? -1.977 -9.800 18.235 1.00 89.81 204 LYS A C 1
ATOM 1510 O O . LYS A 1 204 ? -2.332 -9.448 19.355 1.00 89.81 204 LYS A O 1
ATOM 1515 N N . ASP A 1 205 ? -1.678 -8.947 17.260 1.00 88.38 205 ASP A N 1
ATOM 1516 C CA . ASP A 1 205 ? -1.710 -7.492 17.375 1.00 88.38 205 ASP A CA 1
ATOM 1517 C C . ASP A 1 205 ? -3.065 -6.911 16.936 1.00 88.38 205 ASP A C 1
ATOM 1519 O O . ASP A 1 205 ? -3.279 -5.704 17.023 1.00 88.38 205 ASP A O 1
ATOM 1523 N N . VAL A 1 206 ? -4.009 -7.770 16.518 1.00 89.00 206 VAL A N 1
ATOM 1524 C CA . VAL A 1 206 ? -5.371 -7.391 16.103 1.00 89.00 206 VAL A CA 1
ATOM 1525 C C . VAL A 1 206 ? -5.350 -6.436 14.894 1.00 89.00 206 VAL A C 1
ATOM 1527 O O . VAL A 1 206 ? -6.234 -5.595 14.730 1.00 89.00 206 VAL A O 1
ATOM 1530 N N . VAL A 1 207 ? -4.333 -6.574 14.037 1.00 91.88 207 VAL A N 1
ATOM 1531 C CA . VAL A 1 207 ? -4.177 -5.824 12.782 1.00 91.88 207 VAL A CA 1
ATOM 1532 C C . VAL A 1 207 ? -4.642 -6.704 11.626 1.00 91.88 207 VAL A C 1
ATOM 1534 O O . VAL A 1 207 ? -4.083 -7.777 11.395 1.00 91.88 207 VAL A O 1
ATOM 1537 N N . LEU A 1 208 ? -5.657 -6.252 10.888 1.00 91.12 208 LEU A N 1
ATOM 1538 C CA . LEU A 1 208 ? -6.158 -6.949 9.703 1.00 91.12 208 LEU A CA 1
ATOM 1539 C C . LEU A 1 208 ? -5.117 -6.886 8.577 1.00 91.12 208 LEU A C 1
ATOM 1541 O O . LEU A 1 208 ? -4.530 -5.835 8.347 1.00 91.12 208 LEU A O 1
ATOM 1545 N N . CYS A 1 209 ? -4.895 -7.985 7.861 1.00 92.56 209 CYS A N 1
ATOM 1546 C CA . CYS A 1 209 ? -3.999 -8.020 6.706 1.00 92.56 209 CYS A CA 1
ATOM 1547 C C . CYS A 1 209 ? -4.699 -8.641 5.504 1.00 92.56 209 CYS A C 1
ATOM 1549 O O . CYS A 1 209 ? -5.187 -9.765 5.606 1.00 92.56 209 CYS A O 1
ATOM 1551 N N . THR A 1 210 ? -4.741 -7.936 4.374 1.00 91.50 210 THR A N 1
ATOM 1552 C CA . THR A 1 210 ? -5.450 -8.393 3.165 1.00 91.50 210 THR A CA 1
ATOM 1553 C C . THR A 1 210 ? -4.755 -7.959 1.883 1.00 91.50 210 THR A C 1
ATOM 1555 O O . THR A 1 210 ? -4.113 -6.910 1.835 1.00 91.50 210 THR A O 1
ATOM 1558 N N . ALA A 1 211 ? -4.918 -8.753 0.828 1.00 88.69 211 ALA A N 1
ATOM 1559 C CA . ALA A 1 211 ? -4.544 -8.372 -0.525 1.00 88.69 211 ALA A CA 1
ATOM 1560 C C . ALA A 1 211 ? -5.781 -7.811 -1.231 1.00 88.69 211 ALA A C 1
ATOM 1562 O O . ALA A 1 211 ? -6.872 -8.374 -1.110 1.00 88.69 211 ALA A O 1
ATOM 1563 N N . LEU A 1 212 ? -5.615 -6.703 -1.947 1.00 84.06 212 LEU A N 1
ATOM 1564 C CA . LEU A 1 212 ? -6.701 -6.013 -2.641 1.00 84.06 212 LEU A CA 1
ATOM 1565 C C . LEU A 1 212 ? -6.345 -5.856 -4.114 1.00 84.06 212 LEU A C 1
ATOM 1567 O O . LEU A 1 212 ? -5.252 -5.385 -4.433 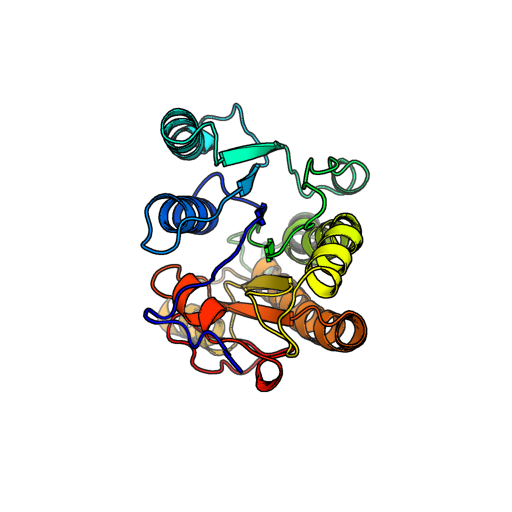1.00 84.06 212 LEU A O 1
ATOM 1571 N N . ASP A 1 213 ? -7.258 -6.243 -4.999 1.00 79.00 213 ASP A N 1
ATOM 1572 C CA . ASP A 1 213 ? -7.085 -6.039 -6.434 1.00 79.00 213 ASP A CA 1
ATOM 1573 C C . ASP A 1 213 ? -7.075 -4.545 -6.790 1.00 79.00 213 ASP A C 1
ATOM 1575 O O . ASP A 1 213 ? -7.657 -3.689 -6.130 1.00 79.00 213 ASP A O 1
ATOM 1579 N N . SER A 1 214 ? -6.371 -4.260 -7.867 1.00 63.97 214 SER A N 1
ATOM 1580 C CA . SER A 1 214 ? -5.983 -2.979 -8.427 1.00 63.97 214 SER A CA 1
ATOM 1581 C C . SER A 1 214 ? -7.094 -2.119 -9.051 1.00 63.97 214 SER A C 1
ATOM 1583 O O . SER A 1 214 ? -6.791 -1.254 -9.868 1.00 63.97 214 SER A O 1
ATOM 1585 N N . ASP A 1 215 ? -8.357 -2.279 -8.661 1.00 66.31 215 ASP A N 1
ATOM 1586 C CA . ASP A 1 215 ? -9.430 -1.374 -9.091 1.00 66.31 215 ASP A CA 1
ATOM 1587 C C . ASP A 1 215 ? -9.949 -0.559 -7.900 1.00 66.31 215 ASP A C 1
ATOM 1589 O O . ASP A 1 215 ? -10.323 -1.099 -6.859 1.00 66.31 215 ASP A O 1
ATOM 1593 N N . VAL A 1 216 ? -9.906 0.770 -8.029 1.00 59.38 216 VAL A N 1
ATOM 1594 C CA . VAL A 1 216 ? -10.258 1.686 -6.933 1.00 59.38 216 VAL A CA 1
ATOM 1595 C C . VAL A 1 216 ? -11.763 1.852 -6.808 1.00 59.38 216 VAL A C 1
ATOM 1597 O O . VAL A 1 216 ? -12.238 2.241 -5.738 1.00 59.38 216 VAL A O 1
ATOM 1600 N N . GLU A 1 217 ? -12.535 1.564 -7.861 1.00 63.28 217 GLU A N 1
ATOM 1601 C CA . GLU A 1 217 ? -13.987 1.677 -7.795 1.00 63.28 217 GLU A CA 1
ATOM 1602 C C . GLU A 1 217 ? -14.564 0.546 -6.934 1.00 63.28 217 GLU A C 1
ATOM 1604 O O . GLU A 1 217 ? -14.926 -0.524 -7.401 1.00 63.28 217 GLU A O 1
ATOM 1609 N N . GLY A 1 218 ? -14.639 0.791 -5.626 1.00 71.06 218 GLY A N 1
ATOM 1610 C CA . GLY A 1 218 ? -15.166 -0.165 -4.657 1.00 71.06 218 GLY A CA 1
AT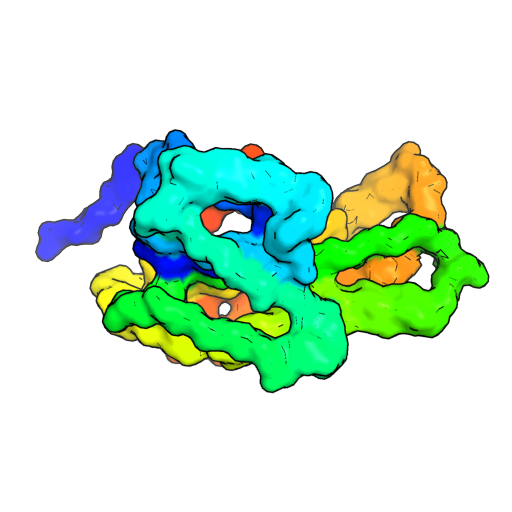OM 1611 C C . GLY A 1 218 ? -14.160 -0.614 -3.608 1.00 71.06 218 GLY A C 1
ATOM 1612 O O . GLY A 1 218 ? -14.595 -1.022 -2.539 1.00 71.06 218 GLY A O 1
ATOM 1613 N N . LEU A 1 219 ? -12.851 -0.426 -3.804 1.00 76.44 219 LEU A N 1
ATOM 1614 C CA . LEU A 1 219 ? -11.831 -0.881 -2.848 1.00 76.44 219 LEU A CA 1
ATOM 1615 C C . LEU A 1 219 ? -12.044 -0.319 -1.434 1.00 76.44 219 LEU A C 1
ATOM 1617 O O . LEU A 1 219 ? -12.041 -1.067 -0.459 1.00 76.44 219 LEU A O 1
ATOM 1621 N N . LEU A 1 220 ? -12.334 0.979 -1.308 1.00 78.44 220 LEU A N 1
ATOM 1622 C CA . LEU A 1 220 ? -12.649 1.589 -0.009 1.00 78.44 220 LEU A CA 1
ATOM 1623 C C . LEU A 1 220 ? -13.969 1.072 0.589 1.00 78.44 220 LEU A C 1
ATOM 1625 O O . LEU A 1 220 ? -14.103 0.990 1.811 1.00 78.44 220 LEU A O 1
ATOM 1629 N N . LYS A 1 221 ? -14.941 0.686 -0.247 1.00 78.88 221 LYS A N 1
ATOM 1630 C CA . LYS A 1 221 ? -16.189 0.055 0.213 1.00 78.88 221 LYS A CA 1
ATOM 1631 C C . LYS A 1 221 ? -15.922 -1.366 0.699 1.00 78.88 221 LYS A C 1
ATOM 1633 O O . LYS A 1 221 ? -16.366 -1.717 1.789 1.00 78.88 221 LYS A O 1
ATOM 1638 N N . VAL A 1 222 ? -15.142 -2.146 -0.048 1.00 83.62 222 VAL A N 1
ATOM 1639 C CA . VAL A 1 222 ? -14.716 -3.498 0.332 1.00 83.62 222 VAL A CA 1
ATOM 1640 C C . VAL A 1 222 ? -13.997 -3.442 1.663 1.00 83.62 222 VAL A C 1
ATOM 1642 O O . VAL A 1 222 ? -14.457 -4.082 2.604 1.00 83.62 222 VAL A O 1
ATOM 1645 N N . MET A 1 223 ? -12.974 -2.591 1.798 1.00 82.44 223 MET A N 1
ATOM 1646 C CA . MET A 1 223 ? -12.232 -2.416 3.050 1.00 82.44 223 MET A CA 1
ATOM 1647 C C . MET A 1 223 ? -13.155 -2.148 4.244 1.00 82.44 223 MET A C 1
ATOM 1649 O O . MET A 1 223 ? -12.908 -2.672 5.325 1.00 82.44 223 MET A O 1
ATOM 1653 N N . SER A 1 224 ? -14.249 -1.402 4.066 1.00 81.19 224 SER A N 1
ATOM 1654 C CA . SER A 1 224 ? -15.200 -1.121 5.153 1.00 81.19 224 SER A CA 1
ATOM 1655 C C . SER A 1 224 ? -15.949 -2.351 5.669 1.00 81.19 224 SER A C 1
ATOM 1657 O O . SER A 1 224 ? -16.401 -2.360 6.812 1.00 81.19 224 SER A O 1
ATOM 1659 N N . SER A 1 225 ? -16.079 -3.376 4.827 1.00 83.44 225 SER A N 1
ATOM 1660 C CA . SER A 1 225 ? -16.779 -4.623 5.132 1.00 83.44 225 SER A CA 1
ATOM 1661 C C . SER A 1 225 ? -15.856 -5.724 5.668 1.00 83.44 225 SER A C 1
ATOM 1663 O O . SER A 1 225 ? -16.337 -6.685 6.276 1.00 83.44 225 SER A O 1
ATOM 1665 N N . LEU A 1 226 ? -14.534 -5.583 5.488 1.00 86.38 226 LEU A N 1
ATOM 1666 C CA . LEU A 1 226 ? -13.562 -6.599 5.889 1.00 86.38 226 LEU A CA 1
ATOM 1667 C C . LEU A 1 226 ? -13.425 -6.680 7.413 1.00 86.38 226 LEU A C 1
ATOM 1669 O O . LEU A 1 226 ? -13.351 -5.679 8.133 1.00 86.38 226 LEU A O 1
ATOM 1673 N N . ASN A 1 227 ? -13.343 -7.915 7.892 1.00 87.00 227 ASN A N 1
ATOM 1674 C CA . ASN A 1 227 ? -13.288 -8.272 9.305 1.00 87.00 227 ASN A CA 1
ATOM 1675 C C . ASN A 1 227 ? -12.385 -9.499 9.519 1.00 87.00 227 ASN A C 1
ATOM 1677 O O . ASN A 1 227 ? -11.760 -9.972 8.573 1.00 87.00 227 ASN A O 1
ATOM 1681 N N . GLU A 1 228 ? -12.337 -10.043 10.738 1.00 87.56 228 GLU A N 1
ATOM 1682 C CA . GLU A 1 228 ? -11.498 -11.205 11.080 1.00 87.56 228 GLU A CA 1
ATOM 1683 C C . GLU A 1 228 ? -11.633 -12.403 10.119 1.00 87.56 228 GLU A C 1
ATOM 1685 O O . GLU A 1 228 ? -10.636 -13.062 9.838 1.00 87.56 228 GLU A O 1
ATOM 1690 N N . GLN A 1 229 ? -12.822 -12.677 9.568 1.00 88.62 229 GLN A N 1
ATOM 1691 C CA . GLN A 1 229 ? -13.025 -13.796 8.632 1.00 88.62 229 GLN A CA 1
ATOM 1692 C C . GLN A 1 229 ? -12.284 -13.606 7.302 1.00 88.62 229 GLN A C 1
ATOM 1694 O O . GLN A 1 229 ? -12.013 -14.573 6.596 1.00 88.62 229 GLN A O 1
ATOM 1699 N N . HIS A 1 230 ? -11.953 -12.360 6.972 1.00 91.69 230 HIS A N 1
ATOM 1700 C CA . HIS A 1 230 ? -11.263 -11.972 5.748 1.00 91.69 230 HIS A CA 1
ATOM 1701 C C . HIS A 1 230 ? -9.743 -11.885 5.939 1.00 91.69 230 HIS A C 1
ATOM 1703 O O . HIS A 1 230 ? -9.015 -11.585 4.995 1.00 91.69 230 HIS A O 1
ATOM 1709 N N . HIS A 1 231 ? -9.255 -12.110 7.161 1.00 90.12 231 HIS A N 1
ATOM 1710 C CA . HIS A 1 231 ? -7.852 -11.947 7.518 1.00 90.12 231 HIS A CA 1
ATOM 1711 C C . HIS A 1 231 ? -6.959 -12.928 6.758 1.00 90.12 231 HIS A C 1
ATOM 1713 O O . HIS A 1 231 ? -7.166 -14.139 6.801 1.00 90.12 231 HIS A O 1
ATOM 1719 N N . GLY A 1 232 ? -5.961 -12.398 6.055 1.00 88.25 232 GLY A N 1
ATOM 1720 C CA . GLY A 1 232 ? -5.103 -13.162 5.154 1.00 88.25 232 GLY A CA 1
ATOM 1721 C C . GLY A 1 232 ? -5.777 -13.558 3.843 1.00 88.25 232 GLY A C 1
ATOM 1722 O O . GLY A 1 232 ? -5.285 -14.468 3.190 1.00 88.25 232 GLY A O 1
ATOM 1723 N N . GLY A 1 233 ? -6.894 -12.929 3.468 1.00 88.06 233 GLY A N 1
ATOM 1724 C CA . GLY A 1 233 ? -7.580 -13.161 2.197 1.00 88.06 233 GLY A CA 1
ATOM 1725 C C . GLY A 1 233 ? -7.143 -12.217 1.073 1.00 88.06 233 GLY A C 1
ATOM 1726 O O . GLY A 1 233 ? -6.494 -11.190 1.302 1.00 88.06 233 GLY A O 1
ATOM 1727 N N . PHE A 1 234 ? -7.548 -12.570 -0.147 1.00 88.25 234 PHE A N 1
ATOM 1728 C CA . PHE A 1 234 ? -7.405 -11.762 -1.356 1.00 88.25 234 PHE A CA 1
ATOM 1729 C C . PHE A 1 234 ? -8.788 -11.466 -1.937 1.00 88.25 234 PHE A C 1
ATOM 1731 O O . PHE A 1 234 ? -9.590 -12.386 -2.110 1.00 88.25 234 PHE A O 1
ATOM 1738 N N . PHE A 1 235 ? -9.068 -10.191 -2.211 1.00 86.50 235 PHE A N 1
ATOM 1739 C CA . PHE A 1 235 ? -10.377 -9.718 -2.645 1.00 86.50 235 PHE A CA 1
ATOM 1740 C C . PHE A 1 235 ? -10.287 -8.809 -3.870 1.00 86.50 235 PHE A C 1
ATOM 1742 O O . PHE A 1 235 ? -9.344 -8.022 -3.997 1.00 86.50 235 PHE A O 1
ATOM 1749 N N . ASP A 1 236 ? -11.285 -8.909 -4.746 1.00 84.31 236 ASP A N 1
ATOM 1750 C CA . ASP A 1 236 ? -11.489 -7.961 -5.842 1.00 84.31 236 ASP A CA 1
ATOM 1751 C C . ASP A 1 236 ? -12.213 -6.684 -5.366 1.00 84.31 236 ASP A C 1
ATOM 1753 O O . ASP A 1 236 ? -12.610 -6.558 -4.203 1.00 84.31 236 ASP A O 1
ATOM 1757 N N . TYR A 1 237 ? -12.397 -5.721 -6.270 1.00 79.19 237 TYR A N 1
ATOM 1758 C CA . TYR A 1 237 ? -13.059 -4.441 -5.984 1.00 79.19 237 TYR A CA 1
ATOM 1759 C C . TYR A 1 237 ? -14.547 -4.565 -5.620 1.00 79.19 237 TYR A C 1
ATOM 1761 O O . TYR A 1 237 ? -15.120 -3.641 -5.040 1.00 79.19 237 TYR A O 1
ATOM 1769 N N . ALA A 1 238 ? -15.175 -5.698 -5.944 1.00 81.75 238 ALA A N 1
ATOM 1770 C CA . ALA A 1 238 ? -16.553 -6.010 -5.590 1.00 81.75 238 ALA A CA 1
ATOM 1771 C C . ALA A 1 238 ? -16.654 -6.770 -4.253 1.00 81.75 238 ALA A C 1
ATOM 1773 O O . ALA A 1 238 ? -17.759 -6.990 -3.755 1.00 81.75 238 ALA A O 1
ATOM 1774 N N . GLY A 1 239 ? -15.519 -7.133 -3.647 1.00 83.75 239 GLY A N 1
ATOM 1775 C CA . GLY A 1 239 ? -15.438 -7.857 -2.381 1.00 83.75 239 GLY A CA 1
ATOM 1776 C C . GLY A 1 239 ? -15.513 -9.374 -2.534 1.00 83.75 239 GLY A C 1
ATOM 1777 O O . GLY A 1 239 ? -15.622 -10.080 -1.531 1.00 83.75 239 GLY A O 1
ATOM 1778 N N . ASN A 1 240 ? -15.439 -9.899 -3.760 1.00 87.50 240 ASN A N 1
ATOM 1779 C CA . ASN A 1 240 ? -15.397 -11.339 -3.978 1.00 87.50 240 ASN A CA 1
ATOM 1780 C C . ASN A 1 240 ? -14.013 -11.881 -3.625 1.00 87.50 240 ASN A C 1
ATOM 1782 O O . ASN A 1 240 ? -12.990 -11.251 -3.894 1.00 87.50 240 ASN A O 1
ATOM 1786 N N . THR A 1 241 ? -13.972 -13.086 -3.058 1.00 86.00 241 THR A N 1
ATOM 1787 C CA . THR A 1 241 ? -12.710 -13.782 -2.796 1.00 86.00 241 THR A CA 1
ATOM 1788 C C . THR A 1 241 ? -12.038 -14.191 -4.102 1.00 86.00 241 THR A C 1
ATOM 1790 O O . THR A 1 241 ? -12.637 -14.857 -4.947 1.00 86.00 241 THR A O 1
ATOM 1793 N N . VAL A 1 242 ? -10.761 -13.848 -4.225 1.00 81.12 242 VAL A N 1
ATOM 1794 C CA . VAL A 1 242 ? -9.906 -14.213 -5.349 1.00 81.12 242 VAL A CA 1
ATOM 1795 C C . VAL A 1 242 ? -8.969 -15.341 -4.905 1.00 81.12 242 VAL A C 1
ATOM 1797 O O . VAL A 1 242 ? -8.333 -15.233 -3.856 1.00 81.12 242 VAL A O 1
ATOM 1800 N N . PRO A 1 243 ? -8.863 -16.447 -5.662 1.00 78.00 243 PRO A N 1
ATOM 1801 C CA . PRO A 1 243 ? -7.889 -17.486 -5.357 1.00 78.00 243 PRO A CA 1
ATOM 1802 C C . PRO A 1 243 ? -6.461 -16.982 -5.601 1.00 78.00 243 PRO A C 1
ATOM 1804 O O . PRO A 1 243 ? -6.219 -16.216 -6.538 1.00 78.00 243 PRO A O 1
ATOM 1807 N N . TRP A 1 244 ? -5.526 -17.460 -4.778 1.00 75.56 244 TRP A N 1
ATOM 1808 C CA . TRP A 1 244 ? -4.093 -17.199 -4.928 1.00 75.56 244 TRP A CA 1
ATOM 1809 C C . TRP A 1 244 ? -3.536 -17.698 -6.270 1.00 75.56 244 TRP A C 1
ATOM 1811 O O . TRP A 1 244 ? -3.899 -18.821 -6.705 1.00 75.56 244 TRP A O 1
#